Protein 6ROY (pdb70)

Foldseek 3Di:
DQQQEDEPDDPVRQFVCCLPPHDQLEKGKYADPPDGPWIKIWGHHPNGIDIFTWDDPVQWIDRVDDDTHRDPVVHLVVCQVCQQRADDPVRDTGHNDHRDGD/DADDDDDD/DQQQEDEPDDPVRQFVCCLPPHDQLEKGKYADPVDGPWIKIWGHHPNGIDIFTWDDPVQWIDRVDDDTHRDPVVHLVVCQVCQQRADDPVRDTGHNDHRDGD/DADDDDDD

Sequence (220 aa):
SRRWFHPNITGVEAENLLLTRGVDGSFLARPSKSNPGDFTLSVRRNGAVTHIKIQNTGDYYDLYGGEKFATLAELVQYYMEHHGQLKEKNGDVIELKYPLNCVDGELDFQSRRWFHPNITGVEAENLLLTRGVDGSFLARPSKSNPGDFTLSVRRNGAVTHIKIQNTGDYYDLYGGEKFATLAELVQYYMEHHGQLKEKNGDVIELKYPLNCVDGELDFQ

Nearest PDB structures (foldseek):
  6roz-assembly2_C  TM=1.004E+00  e=5.558E-21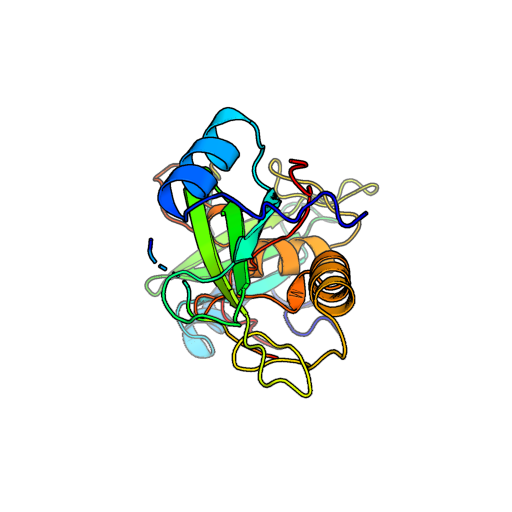  Homo sapiens
  5x7b-assembly1_A  TM=9.882E-01  e=1.787E-20  Homo sapiens
  5df6-assembly1_A  TM=9.911E-01  e=2.471E-20  Homo sapiens
  5x94-assembly1_A  TM=9.984E-01  e=6.979E-20  Homo sapiens
  1aya-assembly2_B  TM=9.866E-01  e=2.726E-19  Mus musculus

InterPro domains:
  IPR000242 Tyrosine-specific protein phosphatase, PTPase domain [PF00102] (273-519)
  IPR000242 Tyrosine-specific protein phosphatase, PTPase domain [PR00700] (303-310)
  IPR000242 Tyrosine-specific protein phosphatase, PTPase domain [PR00700] (327-347)
  IPR000242 Tyrosine-specific protein phosphatase, PTPase domain [PR00700] (413-430)
  IPR000242 Tyrosine-specific protein phosphatase, PTPase domain [PR00700] (454-472)
  IPR000242 Tyrosine-specific protein phosphatase, PTPase domain [PR00700] (488-503)
  IPR000242 Tyrosine-specific protein phosphatase, PTPase domain [PR00700] (504-514)
  IPR000242 Tyrosine-specific protein phosphatase, PTPase domain [PS50055] (247-521)
  IPR000242 Tyrosine-specific protein phosphatase, PTPase domain [SM00194] (246-523)
  IPR000387 Tyrosine-specific protein phosphatases domain [PS50056] (436-512)
  IPR000980 SH2 domain [PF00017] (6-81)
  IPR000980 SH2 domain [PF00017] (112-197)
  IPR000980 SH2 domain [PS50001] (6-102)
  IPR000980 SH2 domain [PS50001] (112-216)
  IPR000980 SH2 domain [SM00252] (4-87)
  IPR000980 SH2 domain [SM00252] (110-203)
  IPR003595 Protein-tyrosine phosphatase, catalytic [SM00404] (414-520)
  IPR012152 Protein-tyrosine phosphatase, non-receptor type-6, -11 [PIRSF000929] (1-593)
  IPR016130 Protein-tyrosine phosphatase, active site [PS00383] (457-467)
  IPR029021 Protein-tyrosine phosphatase-like [G3DSA:3.90.190.10] (218-525)

Organism: Homo sapiens (NCBI:txid9606)

Radius of gyration: 20.05 Å; Cα contacts (8 Å, |Δi|>4): 457; chains: 4; bounding box: 42×38×56 Å

B-factor: mean 35.16, std 17.5, range [10.76, 155.6]

GO terms:
  GO:0005515 protein binding (F, IPI)
  GO:0060090 molecular adaptor activity (F, IDA)
  GO:0004726 non-membrane spanning protein tyrosine phosphatase activity (F, IDA)
  GO:0005925 focal adhesion (C, IDA)
  GO:0042130 negative regulation of T cell proliferation (P, IDA)
  GO:0019221 cytokine-mediated signaling pathway (P, IDA)
  GO:0032480 negative regulation of type I interferon production (P, IDA)
  GO:1902564 negative regulation of neutrophil activation (P, IDA)
  GO:0005737 cytoplasm (C, IC)
  GO:0004725 protein tyrosine phosphatase activity (F, IDA)
  GO:0004725 protein tyrosine phosphatase activity (F, IMP)
  GO:0042311 vasodilation (P, IMP)
  GO:0051897 positive regulation of phosphatidylinositol 3-kinase/protein kinase B signal transduction (P, IMP)
  GO:1902533 positive regulation of intracellular signal transduction (P, IMP)
  GO:0071260 cellular response to mechanical stimulus (P, IMP)
  GO:0050839 cell adhesion molecule binding (F, IPI)
  GO:0045296 cadherin binding (F, IPI)
  GO:1990782 protein tyrosine kinase binding (F, IPI)
  GO:0005634 nucleus (C, IDA)
  GO:0005737 cytoplasm (C, IDA)

Secondary structure (DSSP, 8-state):
--TTB-TT--HHHHHHHHHHH--TTEEEEEE-SSSBTBEEEEEEETTEEEEEEEEE-SS-EESSSS--BSSHHHHHHHHHH-GGG-EETTS-B----EE---/--TTB-TT--HHHHHHHHHHH--TTEEEEEE-SSSBTBEEEEEEETTEEEEEEEEE-SS-EESSSS--BSSHHHHHHHHHH-GGG-EETTS-B----EE---/----EE--/----EE--

Structure (mmCIF, N/CA/C/O backbone):
data_6ROY
#
_entry.id   6ROY
#
_cell.length_a   29.856
_cell.length_b   29.856
_cell.length_c   208.227
_cell.angle_alpha   90.00
_cell.angle_beta   90.00
_cell.angle_gamma   90.00
#
_symmetry.space_group_name_H-M   'P 43'
#
loop_
_entity.id
_entity.type
_entity.pdbx_description
1 polymer 'Tyrosine-protein phosphatase non-receptor type 11'
2 polymer 'immune receptor tyrosine-based inhibitory motif (ITIM)'
3 water water
#
loop_
_atom_site.group_PDB
_atom_site.id
_atom_site.type_symbol
_atom_site.label_atom_id
_atom_site.label_alt_id
_atom_site.label_comp_id
_atom_site.label_asym_id
_atom_site.label_entity_id
_atom_site.label_seq_id
_atom_site.pdbx_PDB_ins_code
_atom_site.Cartn_x
_atom_site.Cartn_y
_atom_site.Cartn_z
_atom_site.occupancy
_atom_site.B_iso_or_equiv
_atom_site.auth_seq_id
_atom_site.auth_comp_id
_atom_site.auth_asym_id
_atom_site.auth_atom_id
_atom_site.pdbx_PDB_model_num
ATOM 1 N N . SER A 1 3 ? 28.585 -36.237 24.580 1.00 80.61 3 SER A N 1
ATOM 2 C CA . SER A 1 3 ? 27.549 -35.302 25.099 1.00 73.32 3 SER A CA 1
ATOM 3 C C . SER A 1 3 ? 26.143 -35.882 24.904 1.00 74.59 3 SER A C 1
ATOM 4 O O . SER A 1 3 ? 25.442 -36.124 25.886 1.00 103.99 3 SER A O 1
ATOM 7 N N . ARG A 1 4 ? 25.752 -36.100 23.642 1.00 67.13 4 ARG A N 1
ATOM 8 C CA . ARG A 1 4 ? 24.450 -36.686 23.261 1.00 50.71 4 ARG A CA 1
ATOM 9 C C . ARG A 1 4 ? 23.266 -36.039 23.995 1.00 54.45 4 ARG A C 1
ATOM 10 O O . ARG A 1 4 ? 22.524 -36.709 24.721 1.00 54.24 4 ARG A O 1
ATOM 18 N N . ARG A 1 5 ? 23.103 -34.734 23.782 1.00 45.71 5 ARG A N 1
ATOM 19 C CA . ARG A 1 5 ? 22.157 -33.898 24.540 1.00 40.08 5 ARG A CA 1
ATOM 20 C C . ARG A 1 5 ? 20.698 -34.357 24.455 1.00 46.34 5 ARG A C 1
ATOM 21 O O . ARG A 1 5 ? 19.949 -34.196 25.423 1.00 41.21 5 ARG A O 1
ATOM 29 N N . TRP A 1 6 ? 20.318 -34.916 23.302 1.00 27.02 6 TRP A N 1
ATOM 30 C CA . TRP A 1 6 ? 18.977 -35.482 23.062 1.00 24.02 6 TRP A CA 1
ATOM 31 C C . TRP A 1 6 ? 18.595 -36.707 23.895 1.00 21.43 6 TRP A C 1
ATOM 32 O O . TRP A 1 6 ? 17.422 -37.078 23.896 1.00 18.95 6 TRP A O 1
ATOM 43 N N . PHE A 1 7 ? 19.561 -37.359 24.546 1.00 24.33 7 PHE A N 1
ATOM 44 C CA . PHE A 1 7 ? 19.290 -38.509 25.431 1.00 28.19 7 PHE A CA 1
ATOM 45 C C . PHE A 1 7 ? 18.865 -38.103 26.854 1.00 27.22 7 PHE A C 1
ATOM 46 O O . PHE A 1 7 ? 19.580 -37.383 27.533 1.00 28.07 7 PHE A O 1
ATOM 54 N N . HIS A 1 8 ? 17.700 -38.580 27.284 1.00 25.07 8 HIS A N 1
ATOM 55 C CA . HIS A 1 8 ? 17.155 -38.303 28.603 1.00 25.77 8 HIS A CA 1
ATOM 56 C C . HIS A 1 8 ? 17.197 -39.610 29.404 1.00 27.66 8 HIS A C 1
ATOM 57 O O . HIS A 1 8 ? 16.306 -40.452 29.252 1.00 26.98 8 HIS A O 1
ATOM 64 N N . PRO A 1 9 ? 18.210 -39.772 30.280 1.00 31.35 9 PRO A N 1
ATOM 65 C CA . PRO A 1 9 ? 18.406 -41.070 30.944 1.00 35.22 9 PRO A CA 1
ATOM 66 C C . PRO A 1 9 ? 17.364 -41.447 32.001 1.00 37.22 9 PRO A C 1
ATOM 67 O O . PRO A 1 9 ? 17.258 -42.625 32.326 1.00 40.54 9 PRO A O 1
ATOM 71 N N . ASN A 1 10 ? 16.618 -40.476 32.528 1.00 39.40 10 ASN A N 1
ATOM 72 C CA . ASN A 1 10 ? 15.790 -40.688 33.728 1.00 51.98 10 ASN A CA 1
ATOM 73 C C . ASN A 1 10 ? 14.308 -40.388 33.503 1.00 49.23 10 ASN A C 1
ATOM 74 O O . ASN A 1 10 ? 13.592 -40.049 34.447 1.00 54.44 10 ASN A O 1
ATOM 79 N N . ILE A 1 11 ? 13.839 -40.556 32.272 1.00 40.25 11 ILE A N 1
ATOM 80 C CA . ILE A 1 11 ? 12.490 -40.147 31.900 1.00 41.42 11 ILE A CA 1
ATOM 81 C C . ILE A 1 11 ? 11.682 -41.352 31.413 1.00 39.88 11 ILE A C 1
ATOM 82 O O . ILE A 1 11 ? 12.226 -42.259 30.757 1.00 38.43 11 ILE A O 1
ATOM 87 N N . THR A 1 12 ? 10.394 -41.374 31.748 1.00 40.96 12 THR A N 1
ATOM 88 C CA . THR A 1 12 ? 9.476 -42.393 31.204 1.00 45.84 12 THR A CA 1
ATOM 89 C C . THR A 1 12 ? 8.790 -41.856 29.953 1.00 39.58 12 THR A C 1
ATOM 90 O O . THR A 1 12 ? 8.976 -40.696 29.591 1.00 39.37 12 THR A O 1
ATOM 94 N N . GLY A 1 13 ? 8.018 -42.707 29.283 1.00 36.30 13 GLY A N 1
ATOM 95 C CA . GLY A 1 13 ? 7.329 -42.328 28.047 1.00 32.50 13 GLY A CA 1
ATOM 96 C C . GLY A 1 13 ? 6.263 -41.262 28.206 1.00 33.36 13 GLY A C 1
ATOM 97 O O . GLY A 1 13 ? 6.099 -40.390 27.343 1.00 32.04 13 GLY A O 1
ATOM 98 N N . VAL A 1 14 ? 5.540 -41.331 29.315 1.00 38.02 14 VAL A N 1
ATOM 99 C CA . VAL A 1 14 ? 4.492 -40.364 29.619 1.00 41.07 14 VAL A CA 1
ATOM 100 C C . VAL A 1 14 ? 5.136 -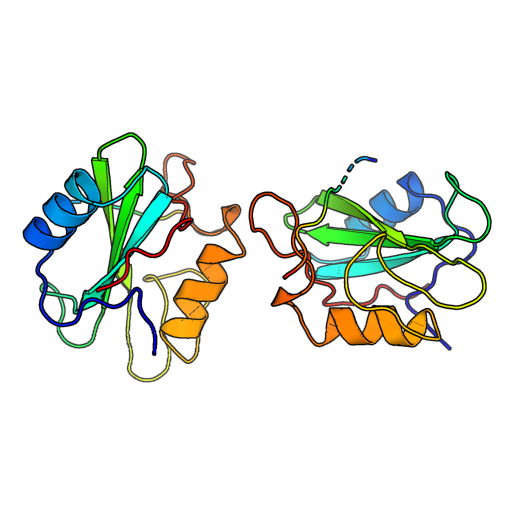39.0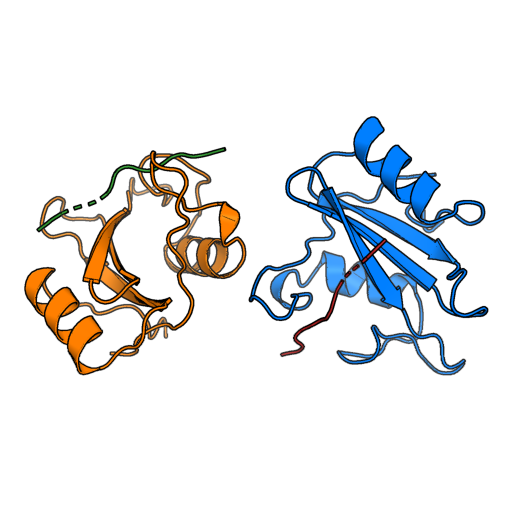11 29.967 1.00 39.23 14 VAL A C 1
ATOM 101 O O . VAL A 1 14 ? 4.655 -37.958 29.533 1.00 39.22 14 VAL A O 1
ATOM 105 N N . GLU A 1 15 ? 6.242 -39.049 30.705 1.00 38.60 15 GLU A N 1
ATOM 106 C CA . GLU A 1 15 ? 7.019 -37.840 30.992 1.00 39.51 15 GLU A CA 1
ATOM 107 C C . GLU A 1 15 ? 7.658 -37.264 29.705 1.00 34.22 15 GLU A C 1
ATOM 108 O O . GLU A 1 15 ? 7.570 -36.060 29.458 1.00 32.87 15 GLU A O 1
ATOM 114 N N . ALA A 1 16 ? 8.249 -38.124 28.875 1.00 32.25 16 ALA A N 1
ATOM 115 C CA . ALA A 1 16 ? 8.762 -37.712 27.548 1.00 28.33 16 ALA A CA 1
ATOM 116 C C . ALA A 1 16 ? 7.680 -36.985 26.738 1.00 27.67 16 ALA A C 1
ATOM 117 O O . ALA A 1 16 ? 7.916 -35.908 26.187 1.00 26.34 16 ALA A O 1
ATOM 119 N N . GLU A 1 17 ? 6.481 -37.555 26.739 1.00 30.07 17 GLU A N 1
ATOM 120 C CA . GLU A 1 17 ? 5.343 -37.001 26.010 1.00 32.30 17 GLU A CA 1
ATOM 121 C C . GLU A 1 17 ? 5.028 -35.590 26.491 1.00 36.02 17 GLU A C 1
ATOM 122 O O . GLU A 1 17 ? 5.035 -34.641 25.708 1.00 39.13 17 GLU A O 1
ATOM 128 N N . ASN A 1 18 ? 4.797 -35.454 27.792 1.00 41.18 18 ASN A N 1
ATOM 129 C CA . ASN A 1 18 ? 4.519 -34.158 28.403 1.00 43.92 18 ASN A CA 1
ATOM 130 C C . ASN A 1 18 ? 5.620 -33.141 28.114 1.00 39.61 18 ASN A C 1
ATOM 131 O O . ASN A 1 18 ? 5.342 -31.996 27.748 1.00 39.83 18 ASN A O 1
ATOM 136 N N . LEU A 1 19 ? 6.867 -33.578 28.277 1.00 36.30 19 LEU A N 1
ATOM 137 C CA . LEU A 1 19 ? 8.044 -32.739 28.029 1.00 33.47 19 LEU A CA 1
ATOM 138 C C . LEU A 1 19 ? 8.053 -32.211 26.583 1.00 29.94 19 LEU A C 1
ATOM 139 O O . LEU A 1 19 ? 8.168 -30.995 26.372 1.00 30.32 19 LEU A O 1
ATOM 144 N N . LEU A 1 20 ? 7.892 -33.106 25.601 1.00 26.93 20 LEU A N 1
ATOM 145 C CA . LEU A 1 20 ? 7.853 -32.684 24.179 1.00 25.48 20 LEU A CA 1
ATOM 146 C C . LEU A 1 20 ? 6.715 -31.710 23.891 1.00 28.86 20 LEU A C 1
ATOM 147 O O . LEU A 1 20 ? 6.886 -30.783 23.089 1.00 28.84 20 LEU A O 1
ATOM 152 N N . LEU A 1 21 ? 5.569 -31.917 24.544 1.00 33.88 21 LEU A N 1
ATOM 153 C CA . LEU A 1 21 ? 4.386 -31.066 24.338 1.00 38.80 21 LEU A CA 1
ATOM 154 C C . LEU A 1 21 ? 4.513 -29.687 24.964 1.00 40.69 21 LEU A C 1
ATOM 155 O O . LEU A 1 21 ? 4.028 -28.699 24.407 1.00 42.95 21 LEU A O 1
ATOM 160 N N . THR A 1 22 ? 5.157 -29.623 26.122 1.00 41.66 22 THR A N 1
ATOM 161 C CA . THR A 1 22 ? 5.346 -28.362 26.818 1.00 43.88 22 THR A CA 1
ATOM 162 C C . THR A 1 22 ? 6.528 -27.607 26.220 1.00 42.60 22 THR A C 1
ATOM 163 O O . THR A 1 22 ? 6.378 -26.479 25.761 1.00 43.78 22 THR A O 1
ATOM 167 N N . ARG A 1 23 ? 7.688 -28.259 26.193 1.00 41.50 23 ARG A N 1
ATOM 168 C CA . ARG A 1 23 ? 8.960 -27.609 25.853 1.00 39.75 23 ARG A CA 1
ATOM 169 C C . ARG A 1 23 ? 9.349 -27.626 24.369 1.00 39.08 23 ARG A C 1
ATOM 170 O O . ARG A 1 23 ? 10.118 -26.772 23.948 1.00 40.13 23 ARG A O 1
ATOM 178 N N . GLY A 1 24 ? 8.856 -28.595 23.592 1.00 42.58 24 GLY A N 1
ATOM 179 C CA . GLY A 1 24 ? 9.253 -28.755 22.176 1.00 36.86 24 GLY A CA 1
ATOM 180 C C . GLY A 1 24 ? 8.334 -28.097 21.158 1.00 37.24 24 GLY A C 1
ATOM 181 O O . GLY A 1 24 ? 7.327 -27.500 21.523 1.00 43.10 24 GLY A O 1
ATOM 182 N N . VAL A 1 25 ? 8.723 -28.191 19.882 1.00 38.28 25 VAL A N 1
ATOM 183 C CA . VAL A 1 25 ? 7.867 -27.864 18.706 1.00 33.88 25 VAL A CA 1
ATOM 184 C C . VAL A 1 25 ? 7.721 -29.141 17.875 1.00 29.73 25 VAL A C 1
ATOM 185 O O . VAL A 1 25 ? 8.469 -30.097 18.085 1.00 26.50 25 VAL A O 1
ATOM 189 N N . ASP A 1 26 ? 6.785 -29.172 16.931 1.00 30.24 26 ASP A N 1
ATOM 190 C CA . ASP A 1 26 ? 6.683 -30.317 16.008 1.00 30.34 26 ASP A CA 1
ATOM 191 C C . ASP A 1 26 ? 8.029 -30.500 15.303 1.00 24.48 26 ASP A C 1
ATOM 192 O O . ASP A 1 26 ? 8.624 -29.526 14.836 1.00 25.54 26 ASP A O 1
ATOM 197 N N . GLY A 1 27 ? 8.525 -31.736 15.285 1.00 20.66 27 GLY A N 1
ATOM 198 C CA . GLY A 1 27 ? 9.915 -32.014 14.900 1.00 18.69 27 GLY A CA 1
ATOM 199 C C . GLY A 1 27 ? 10.851 -32.213 16.085 1.00 17.41 27 GLY A C 1
ATOM 200 O O . GLY A 1 27 ? 11.969 -32.699 15.913 1.00 16.03 27 GLY A O 1
ATOM 201 N N . SER A 1 28 ? 10.420 -31.848 17.293 1.00 18.35 28 SER A N 1
ATOM 202 C CA . SER A 1 28 ? 11.256 -32.070 18.481 1.00 17.67 28 SER A CA 1
ATOM 203 C C . SER A 1 28 ? 11.226 -33.556 18.806 1.00 16.01 28 SER A C 1
ATOM 204 O O . SER A 1 28 ? 10.218 -34.227 18.602 1.00 16.05 28 SER A O 1
ATOM 207 N N . PHE A 1 29 ? 12.349 -34.068 19.277 1.00 15.06 29 PHE A N 1
ATOM 208 C CA . PHE A 1 29 ? 12.458 -35.476 19.582 1.00 13.97 29 PHE A CA 1
ATOM 209 C C . PHE A 1 29 ? 13.470 -35.686 20.687 1.00 14.30 29 PHE A C 1
ATOM 210 O O . PHE A 1 29 ? 14.296 -34.835 20.955 1.00 15.08 29 PHE A O 1
ATOM 218 N N . LEU A 1 30 ? 13.420 -36.866 21.269 1.00 14.12 30 LEU A N 1
ATOM 219 C CA . LEU A 1 30 ? 14.396 -37.280 22.259 1.00 14.87 30 LEU A CA 1
ATOM 220 C C . LEU A 1 30 ? 14.514 -38.793 22.231 1.00 14.48 30 LEU A C 1
ATOM 221 O O . LEU A 1 30 ? 1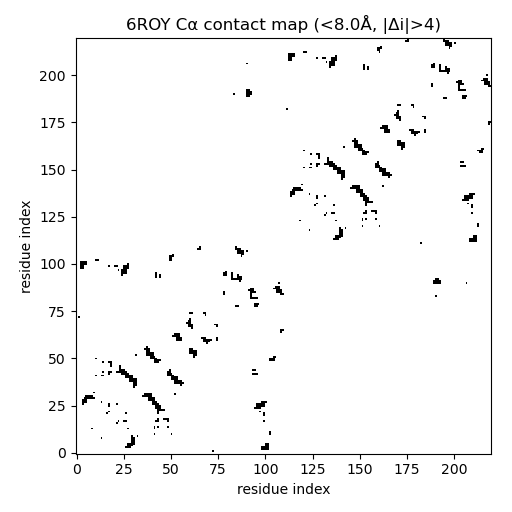3.655 -39.481 21.680 1.00 13.84 30 LEU A O 1
ATOM 226 N N . ALA A 1 31 ? 15.605 -39.283 22.806 1.00 15.37 31 ALA A N 1
ATOM 227 C CA . ALA A 1 31 ? 15.805 -40.700 23.063 1.00 15.92 31 ALA A CA 1
ATOM 228 C C . ALA A 1 31 ? 15.808 -40.925 24.551 1.00 18.04 31 ALA A C 1
ATOM 229 O O . ALA A 1 31 ? 16.214 -40.054 25.328 1.00 19.24 31 ALA A O 1
ATOM 231 N N . ARG A 1 32 ? 15.344 -42.107 24.937 1.00 18.93 32 ARG A N 1
ATOM 232 C CA . ARG A 1 32 ? 15.315 -42.522 26.321 1.00 21.52 32 ARG A CA 1
ATOM 233 C C . ARG A 1 32 ? 15.543 -44.029 26.419 1.00 22.87 32 ARG A C 1
ATOM 234 O O . ARG A 1 32 ? 15.503 -44.732 25.383 1.00 21.61 32 ARG A O 1
ATOM 242 N N . PRO A 1 33 ? 15.823 -44.528 27.650 1.00 25.88 33 PRO A N 1
ATOM 243 C CA . PRO A 1 33 ? 15.887 -45.982 27.864 1.00 27.93 33 PRO A CA 1
ATOM 244 C C . PRO A 1 33 ? 14.510 -46.596 27.692 1.00 28.14 33 PRO A C 1
ATOM 245 O O . PRO A 1 33 ? 13.515 -45.975 28.068 1.00 32.13 33 PRO A O 1
ATOM 249 N N . SER A 1 34 ? 14.450 -47.803 27.146 1.00 29.83 34 SER A N 1
ATOM 250 C CA . SER A 1 34 ? 13.183 -48.522 27.045 1.00 32.62 34 SER A CA 1
ATOM 251 C C . SER A 1 34 ? 12.768 -48.988 28.431 1.00 36.27 34 SER A C 1
ATOM 252 O O . SER A 1 34 ? 13.613 -49.440 29.211 1.00 38.18 34 SER A O 1
ATOM 255 N N . LYS A 1 35 ? 11.480 -48.840 28.752 1.00 41.27 35 LYS A N 1
ATOM 256 C CA . LYS A 1 35 ? 10.913 -49.498 29.929 1.00 50.32 35 LYS A CA 1
ATOM 257 C C . LYS A 1 35 ? 10.447 -50.907 29.544 1.00 54.24 35 LYS A C 1
ATOM 258 O O . LYS A 1 35 ? 10.722 -51.862 30.259 1.00 56.53 35 LYS A O 1
ATOM 264 N N . SER A 1 36 ? 9.767 -51.017 28.401 1.00 57.61 36 SER A N 1
ATOM 265 C CA . SER A 1 36 ? 9.261 -52.293 27.872 1.00 51.19 36 SER A CA 1
ATOM 266 C C . SER A 1 36 ? 10.328 -53.351 27.612 1.00 51.76 36 SER A C 1
ATOM 267 O O . SER A 1 36 ? 10.013 -54.534 27.651 1.00 54.67 36 SER A O 1
ATOM 270 N N . ASN A 1 37 ? 11.566 -52.947 27.326 1.00 46.41 37 ASN A N 1
ATOM 271 C CA . ASN A 1 37 ? 12.648 -53.913 27.103 1.00 49.12 37 ASN A CA 1
ATOM 272 C C . ASN A 1 37 ? 14.025 -53.392 27.571 1.00 52.66 37 ASN A C 1
ATOM 273 O O . ASN A 1 37 ? 14.699 -52.679 26.828 1.00 54.87 37 ASN A O 1
ATOM 278 N N . PRO A 1 38 ? 14.444 -53.751 28.808 1.00 55.02 38 PRO A N 1
ATOM 279 C CA . PRO A 1 38 ? 15.731 -53.276 29.351 1.00 54.38 38 PRO A CA 1
ATOM 280 C C . PRO A 1 38 ? 16.944 -53.595 28.463 1.00 48.43 38 PRO A C 1
ATOM 281 O O . PRO A 1 38 ? 17.104 -54.732 28.021 1.00 48.76 38 PRO A O 1
ATOM 285 N N . GLY A 1 39 ? 17.778 -52.584 28.222 1.00 44.49 39 GLY A N 1
ATOM 286 C CA . GLY A 1 39 ? 18.884 -52.667 27.271 1.00 43.82 39 GLY A CA 1
ATOM 287 C C . GLY A 1 39 ? 18.579 -51.857 26.019 1.00 39.44 39 GLY A C 1
ATOM 288 O O . GLY A 1 39 ? 19.448 -51.166 25.506 1.00 38.48 39 GLY A O 1
ATOM 289 N N . ASP A 1 40 ? 17.343 -51.948 25.524 1.00 36.28 40 ASP A N 1
ATOM 290 C CA . ASP A 1 40 ? 16.891 -51.140 24.385 1.00 32.32 40 ASP A CA 1
ATOM 291 C C . ASP A 1 40 ? 16.738 -49.652 24.719 1.00 32.20 40 ASP A C 1
ATOM 292 O O . ASP A 1 40 ? 16.866 -49.209 25.879 1.00 30.79 40 ASP A O 1
ATOM 297 N N . PHE A 1 41 ? 16.460 -48.882 23.677 1.00 27.36 41 PHE A N 1
ATOM 298 C CA . PHE A 1 41 ? 16.116 -47.469 23.827 1.00 26.11 41 PHE A CA 1
ATOM 299 C C . PHE A 1 41 ? 14.803 -47.194 23.112 1.00 22.87 41 PHE A C 1
ATOM 300 O O . PHE A 1 41 ? 14.219 -48.089 22.479 1.00 22.02 41 PHE A O 1
ATOM 308 N N . THR A 1 42 ? 14.324 -45.965 23.259 1.00 21.37 42 THR A N 1
ATOM 309 C CA . THR A 1 42 ? 13.114 -45.500 22.602 1.00 19.13 42 THR A CA 1
ATOM 310 C C . THR A 1 42 ? 13.282 -44.045 22.148 1.00 17.91 42 THR A C 1
ATOM 311 O O . THR A 1 42 ? 13.838 -43.216 22.869 1.00 16.31 42 THR A O 1
ATOM 315 N N . LEU A 1 43 ? 12.792 -43.763 20.945 1.00 14.71 43 LEU A N 1
ATOM 316 C CA . LEU A 1 43 ? 12.713 -42.413 20.412 1.00 13.38 43 LEU A CA 1
ATOM 317 C C . LEU A 1 43 ? 11.303 -41.937 20.655 1.00 14.03 43 LEU A C 1
ATOM 318 O O . LEU A 1 43 ? 10.363 -42.686 20.435 1.00 14.79 43 LEU A O 1
ATOM 323 N N . SER A 1 44 ? 11.159 -40.706 21.117 1.00 14.26 44 SER A N 1
ATOM 324 C CA . SER A 1 44 ? 9.862 -40.097 21.308 1.00 15.45 44 SER A CA 1
ATOM 325 C C . SER A 1 44 ? 9.889 -38.813 20.508 1.00 14.81 44 SER A C 1
ATOM 326 O O . SER A 1 44 ? 10.779 -37.991 20.690 1.00 14.40 44 SER A O 1
ATOM 329 N N . VAL A 1 45 ? 8.917 -38.669 19.610 1.00 15.21 45 VAL A N 1
ATOM 330 C CA . VAL A 1 45 ? 8.947 -37.660 18.546 1.00 14.91 45 VAL A CA 1
ATOM 331 C C . VAL A 1 45 ? 7.638 -36.893 18.495 1.00 17.09 45 VAL A C 1
ATOM 332 O O . VAL A 1 45 ? 6.576 -37.487 18.337 1.00 18.54 45 VAL A O 1
ATOM 336 N N . ARG A 1 46 ? 7.724 -35.570 18.612 1.00 19.83 46 ARG A N 1
ATOM 337 C CA . ARG A 1 46 ? 6.558 -34.717 18.468 1.00 23.87 46 ARG A CA 1
ATOM 338 C C . ARG A 1 46 ? 6.289 -34.455 16.982 1.00 23.91 46 ARG A C 1
ATOM 339 O O . ARG A 1 46 ? 7.199 -34.087 16.231 1.00 21.03 46 ARG A O 1
ATOM 347 N N . ARG A 1 47 ? 5.030 -34.620 16.587 1.00 28.07 47 ARG A N 1
ATOM 348 C CA . ARG A 1 47 ? 4.606 -34.457 15.201 1.00 35.24 47 ARG A CA 1
ATOM 349 C C . ARG A 1 47 ? 3.100 -34.164 15.176 1.00 39.61 47 ARG A C 1
ATOM 350 O O . ARG A 1 47 ? 2.315 -34.882 15.809 1.00 37.67 47 ARG A O 1
ATOM 358 N N . ASN A 1 48 ? 2.709 -33.103 14.468 1.00 47.71 48 ASN A N 1
ATOM 359 C CA . ASN A 1 48 ? 1.306 -32.641 14.399 1.00 48.92 48 ASN A CA 1
ATOM 360 C C . ASN A 1 48 ? 0.633 -32.473 15.769 1.00 48.33 48 ASN A C 1
ATOM 361 O O . ASN A 1 48 ? -0.551 -32.761 15.928 1.00 48.68 48 ASN A O 1
ATOM 366 N N . GLY A 1 49 ? 1.404 -32.028 16.758 1.00 46.79 49 GLY A N 1
ATOM 367 C CA . GLY A 1 49 ? 0.885 -31.766 18.099 1.00 50.29 49 GLY A CA 1
ATOM 368 C C . GLY A 1 49 ? 0.716 -32.976 19.006 1.00 49.57 49 GLY A C 1
ATOM 369 O O . GLY A 1 49 ? 0.200 -32.832 20.108 1.00 51.40 49 GLY A O 1
ATOM 370 N N . ALA A 1 50 ? 1.132 -34.161 18.551 1.00 46.47 50 ALA A N 1
ATOM 371 C CA . ALA A 1 50 ? 1.127 -35.374 19.379 1.00 44.00 50 ALA A CA 1
ATOM 372 C C . ALA A 1 50 ? 2.461 -36.087 19.240 1.00 37.43 50 ALA A C 1
ATOM 373 O O . ALA A 1 50 ? 3.265 -35.752 18.353 1.00 37.53 50 ALA A O 1
ATOM 375 N N . VAL A 1 51 ? 2.681 -37.078 20.107 1.00 31.52 51 VAL A N 1
ATOM 376 C CA . VAL A 1 51 ? 3.960 -37.789 20.191 1.00 28.47 51 VAL A CA 1
ATOM 377 C C . VAL A 1 51 ? 3.824 -39.265 19.800 1.00 27.87 51 VAL A C 1
ATOM 378 O O . VAL A 1 51 ? 2.961 -39.973 20.332 1.00 28.30 51 VAL A O 1
ATOM 382 N N . THR A 1 52 ? 4.685 -39.716 18.881 1.00 24.75 52 THR A N 1
ATOM 383 C CA . THR A 1 52 ? 4.832 -41.139 18.574 1.00 24.32 52 THR A CA 1
ATOM 384 C C . THR A 1 52 ? 6.135 -41.646 19.154 1.00 20.34 52 THR A C 1
ATOM 385 O O . THR A 1 52 ? 7.136 -40.928 19.179 1.00 20.10 52 THR A O 1
ATOM 389 N N . HIS A 1 53 ? 6.120 -42.897 19.592 1.00 20.21 53 HIS A N 1
ATOM 390 C CA . HIS A 1 53 ? 7.283 -43.534 20.193 1.00 19.98 53 HIS A CA 1
ATOM 391 C C . HIS A 1 53 ? 7.737 -44.693 19.307 1.00 20.08 53 HIS A C 1
ATOM 392 O O . HIS A 1 53 ? 6.895 -45.430 18.766 1.00 20.14 53 HIS A O 1
ATOM 399 N N . ILE A 1 54 ? 9.060 -44.825 19.157 1.00 17.73 54 ILE A N 1
ATOM 400 C CA . ILE A 1 54 ? 9.690 -45.787 18.258 1.00 17.87 54 ILE A CA 1
ATOM 401 C C . ILE A 1 54 ? 10.719 -46.613 19.028 1.00 18.34 54 ILE A C 1
ATOM 402 O O . ILE A 1 54 ? 11.673 -46.050 19.569 1.00 16.37 54 ILE A O 1
ATOM 407 N N . LYS A 1 55 ? 10.560 -47.942 19.007 1.00 19.39 55 LYS A N 1
ATOM 408 C CA . LYS A 1 55 ? 11.485 -48.868 19.665 1.00 20.65 55 LYS A CA 1
ATOM 409 C C . LYS A 1 55 ? 12.838 -48.923 18.980 1.00 18.32 55 LYS A C 1
ATOM 410 O O . LYS A 1 55 ? 12.901 -49.018 17.751 1.00 17.61 55 LYS A O 1
ATOM 416 N N . ILE A 1 56 ? 13.913 -48.893 19.768 1.00 18.90 56 ILE A N 1
ATOM 417 C CA . ILE A 1 56 ? 15.279 -49.074 19.266 1.00 19.09 56 ILE A CA 1
ATOM 418 C C . ILE A 1 56 ? 15.862 -50.372 19.824 1.00 22.00 56 ILE A C 1
ATOM 419 O O . ILE A 1 56 ? 16.024 -50.509 21.041 1.00 23.60 56 ILE A O 1
ATOM 424 N N . GLN A 1 57 ? 16.189 -51.315 18.938 1.00 23.15 57 GLN A N 1
ATOM 425 C CA . GLN A 1 57 ? 16.803 -52.579 19.339 1.00 26.48 57 GLN A CA 1
ATOM 426 C C . GLN A 1 57 ? 18.286 -52.383 19.624 1.00 27.80 57 GLN A C 1
ATOM 427 O O . GLN A 1 57 ? 19.008 -51.852 18.788 1.00 26.88 57 GLN A O 1
ATOM 433 N N . ASN A 1 58 ? 18.718 -52.806 20.813 1.00 32.92 58 ASN A N 1
ATOM 434 C CA . ASN A 1 58 ? 20.136 -53.002 21.124 1.00 38.60 58 ASN A CA 1
ATOM 435 C C . ASN A 1 58 ? 20.335 -54.495 21.371 1.00 45.22 58 ASN A C 1
ATOM 436 O O . ASN A 1 58 ? 19.968 -55.034 22.422 1.00 47.36 58 ASN A O 1
ATOM 441 N N . THR A 1 59 ? 20.914 -55.152 20.375 1.00 52.66 59 THR A N 1
ATOM 442 C CA . THR A 1 59 ? 21.219 -56.574 20.453 1.00 68.85 59 THR A CA 1
ATOM 443 C C . THR A 1 59 ? 22.481 -56.838 21.281 1.00 85.61 59 THR A C 1
ATOM 444 O O . THR A 1 59 ? 22.679 -57.956 21.757 1.00 136.32 59 THR A O 1
ATOM 448 N N . GLY A 1 60 ? 23.315 -55.808 21.457 1.00 78.67 60 GLY A N 1
ATOM 449 C CA . GLY A 1 60 ? 24.664 -55.954 22.001 1.00 67.07 60 GLY A CA 1
ATOM 450 C C . GLY A 1 60 ? 25.688 -55.711 20.905 1.00 70.21 60 GLY A C 1
ATOM 451 O O . GLY A 1 60 ? 26.716 -55.081 21.150 1.00 70.41 60 GLY A O 1
ATOM 452 N N . ASP A 1 61 ? 25.398 -56.214 19.701 1.00 68.73 61 ASP A N 1
ATOM 453 C CA . ASP A 1 61 ? 26.246 -56.039 18.523 1.00 66.09 61 ASP A CA 1
ATOM 454 C C . ASP A 1 61 ? 26.024 -54.657 17.905 1.00 59.73 61 ASP A C 1
ATOM 455 O O . ASP A 1 61 ? 26.957 -53.857 17.817 1.00 60.33 61 ASP A O 1
ATOM 460 N N . TYR A 1 62 ? 24.779 -54.386 17.507 1.00 50.23 62 TYR A N 1
ATOM 461 C CA . TYR A 1 62 ? 24.404 -53.169 16.776 1.00 43.51 62 TYR A CA 1
ATOM 462 C C . TYR A 1 62 ? 23.062 -52.623 17.270 1.00 37.33 62 TYR A C 1
ATOM 463 O O . TYR A 1 62 ? 22.355 -53.280 18.041 1.00 35.93 62 TYR A O 1
ATOM 472 N N . TYR A 1 63 ? 22.718 -51.434 16.770 1.00 33.64 63 TYR A N 1
ATOM 473 C CA . TYR A 1 63 ? 21.422 -50.785 16.996 1.00 29.81 63 TYR A CA 1
ATOM 474 C C . TYR A 1 63 ? 20.613 -50.673 15.695 1.00 25.85 63 TYR A C 1
ATOM 475 O O . TYR A 1 63 ? 21.180 -50.421 14.614 1.00 25.90 63 TYR A O 1
ATOM 484 N N . ASP A 1 64 ? 19.293 -50.856 15.804 1.00 23.80 64 ASP A N 1
ATOM 485 C CA . ASP A 1 64 ? 18.353 -50.557 14.697 1.00 21.86 64 ASP A CA 1
ATOM 486 C C . ASP A 1 64 ? 16.932 -50.301 15.244 1.00 20.07 64 ASP A C 1
ATOM 487 O O . ASP A 1 64 ? 16.753 -50.195 16.464 1.00 20.09 64 ASP A O 1
ATOM 492 N N . LEU A 1 65 ? 15.938 -50.211 14.365 1.00 19.11 65 LEU A N 1
ATOM 493 C CA . LEU A 1 65 ? 14.563 -49.943 14.776 1.00 18.10 65 LEU A CA 1
ATOM 494 C C . LEU A 1 65 ? 13.693 -51.152 14.547 1.00 19.92 65 LEU A C 1
ATOM 495 O O . LEU A 1 65 ? 12.547 -51.033 14.090 1.00 19.74 65 LEU A O 1
ATOM 500 N N . TYR A 1 66 ? 14.229 -52.321 14.903 1.00 22.22 66 TYR A N 1
ATOM 501 C CA . TYR A 1 66 ? 13.603 -53.596 14.605 1.00 24.69 66 TYR A CA 1
ATOM 502 C C . TYR A 1 66 ? 13.305 -53.644 13.100 1.00 24.71 66 TYR A C 1
ATOM 503 O O . TYR A 1 66 ? 12.171 -53.858 12.660 1.00 25.33 66 TYR A O 1
ATOM 512 N N . GLY A 1 67 ? 14.379 -53.445 12.342 1.00 24.58 67 GLY A N 1
ATOM 513 C CA . GLY A 1 67 ? 14.357 -53.320 10.889 1.00 24.80 67 GLY A CA 1
ATOM 514 C C . GLY A 1 67 ? 15.108 -52.058 10.513 1.00 22.82 67 GLY A C 1
ATOM 515 O O . GLY A 1 67 ? 15.579 -51.306 11.392 1.00 21.29 67 GLY A O 1
ATOM 516 N N . GLY A 1 68 ? 15.221 -51.824 9.208 1.00 23.31 68 GLY A N 1
ATOM 517 C CA . GLY A 1 68 ? 15.970 -50.687 8.690 1.00 22.25 68 GLY A CA 1
ATOM 518 C C . GLY A 1 68 ? 17.459 -50.962 8.789 1.00 23.83 68 GLY A C 1
ATOM 519 O O . GLY A 1 68 ? 17.871 -52.066 9.132 1.00 25.90 68 GLY A O 1
ATOM 520 N N . GLU A 1 69 ? 18.263 -49.948 8.502 1.00 25.72 69 GLU A N 1
ATOM 521 C CA . GLU A 1 69 ? 19.719 -50.072 8.552 1.00 31.59 69 GLU A CA 1
ATOM 522 C C . GLU A 1 69 ? 20.222 -50.146 10.003 1.00 28.55 69 GLU A C 1
ATOM 523 O O . GLU A 1 69 ? 19.602 -49.601 10.921 1.00 24.91 69 GLU A O 1
ATOM 529 N N . LYS A 1 70 ? 21.350 -50.829 10.176 1.00 31.51 70 LYS A N 1
ATOM 530 C CA . LYS A 1 70 ? 21.951 -51.110 11.482 1.00 33.03 70 LYS A CA 1
ATOM 531 C C . LYS A 1 70 ? 23.164 -50.209 11.713 1.00 32.59 70 LYS A C 1
ATOM 532 O O . LYS A 1 70 ? 23.870 -49.874 10.761 1.00 34.14 70 LYS A O 1
ATOM 538 N N . PHE A 1 71 ? 23.413 -49.836 12.966 1.00 31.08 71 PHE A N 1
ATOM 539 C CA . PHE A 1 71 ? 24.530 -48.945 13.306 1.00 32.94 71 PHE A CA 1
ATOM 540 C C . PHE A 1 71 ? 25.255 -49.443 14.535 1.00 37.91 71 PHE A C 1
ATOM 541 O O . PHE A 1 71 ? 24.665 -50.100 15.398 1.00 40.37 71 PHE A O 1
ATOM 549 N N . ALA A 1 72 ? 26.541 -49.123 14.613 1.00 43.07 72 ALA A N 1
ATOM 550 C CA . ALA A 1 72 ? 27.366 -49.536 15.743 1.00 46.48 72 ALA A CA 1
ATOM 551 C C . ALA A 1 72 ? 26.877 -48.918 17.063 1.00 48.47 72 ALA A C 1
ATOM 552 O O . ALA A 1 72 ? 26.864 -49.600 18.096 1.00 56.26 72 ALA A O 1
ATOM 554 N N . THR A 1 73 ? 26.454 -47.650 17.015 1.00 43.19 73 THR A N 1
ATOM 555 C CA . THR A 1 73 ? 26.081 -46.886 18.215 1.00 40.75 73 THR A CA 1
ATOM 556 C C . THR A 1 73 ? 24.735 -46.187 18.101 1.00 37.07 73 THR A C 1
ATOM 557 O O . THR A 1 73 ? 24.193 -45.993 17.004 1.00 36.43 73 THR A O 1
ATOM 561 N N . LEU A 1 74 ? 24.214 -45.792 19.257 1.00 35.43 74 LEU A N 1
ATOM 562 C CA . LEU A 1 74 ? 22.958 -45.064 19.330 1.00 30.77 74 LEU A CA 1
ATOM 563 C C . LEU A 1 74 ? 23.044 -43.715 18.626 1.00 26.99 74 LEU A C 1
ATOM 564 O O . LEU A 1 74 ? 22.103 -43.322 17.941 1.00 26.46 74 LEU A O 1
ATOM 569 N N . ALA A 1 75 ? 24.160 -43.011 18.801 1.00 27.48 75 ALA A N 1
ATOM 570 C CA . ALA A 1 75 ? 24.359 -41.701 18.169 1.00 26.90 75 ALA A CA 1
ATOM 571 C C . ALA A 1 75 ? 24.396 -41.771 16.632 1.00 27.86 75 ALA A C 1
ATOM 572 O O . ALA A 1 75 ? 23.933 -40.850 15.946 1.00 26.12 75 ALA A O 1
ATOM 574 N N . GLU A 1 76 ? 24.954 -42.858 16.100 1.00 28.58 76 GLU A N 1
ATOM 575 C CA . GLU A 1 76 ? 24.966 -43.084 14.655 1.00 30.18 76 GLU A CA 1
ATOM 576 C C . GLU A 1 76 ? 23.554 -43.288 14.111 1.00 24.38 76 GLU A C 1
ATOM 577 O O . GLU A 1 76 ? 23.205 -42.758 13.052 1.00 22.06 76 GLU A O 1
ATOM 583 N N . LEU A 1 77 ? 22.742 -44.028 14.854 1.00 21.36 77 LEU A N 1
ATOM 584 C CA . LEU A 1 77 ? 21.367 -44.268 14.449 1.00 18.90 77 LEU A CA 1
ATOM 585 C C . LEU A 1 77 ? 20.580 -42.976 14.449 1.00 16.72 77 LEU A C 1
ATOM 586 O O . LEU A 1 77 ? 19.908 -42.666 13.467 1.00 15.75 77 LEU A O 1
ATOM 591 N N . VAL A 1 78 ? 20.665 -42.229 15.544 1.00 16.50 78 VAL A N 1
ATOM 592 C CA . VAL A 1 78 ? 19.929 -40.979 15.670 1.00 15.04 78 VAL A CA 1
ATOM 593 C C . VAL A 1 78 ? 20.339 -39.967 14.596 1.00 15.64 78 VAL A C 1
ATOM 594 O O . VAL A 1 78 ? 19.473 -39.376 13.967 1.00 14.58 78 VAL A O 1
ATOM 598 N N . GLN A 1 79 ? 21.643 -39.768 14.418 1.00 17.87 79 GLN A N 1
ATOM 599 C CA . GLN A 1 79 ? 22.165 -38.851 13.401 1.00 19.27 79 GLN A CA 1
ATOM 600 C C . GLN A 1 79 ? 21.724 -39.289 11.989 1.00 19.04 79 GLN A C 1
ATOM 601 O O . GLN A 1 79 ? 21.358 -38.440 11.178 1.00 19.14 79 GLN A O 1
ATOM 607 N N . TYR A 1 80 ? 21.749 -40.599 11.712 1.00 19.17 80 TYR A N 1
ATOM 608 C CA . TYR A 1 80 ? 21.350 -41.096 10.400 1.00 19.41 80 TYR A CA 1
ATOM 609 C C . TYR A 1 80 ? 19.906 -40.723 10.087 1.00 17.31 80 TYR A C 1
ATOM 610 O O . TYR A 1 80 ? 19.613 -40.272 8.981 1.00 17.99 80 TYR A O 1
ATOM 619 N N . TYR A 1 81 ? 19.018 -40.895 11.058 1.00 15.35 81 TYR A N 1
ATOM 620 C CA . TYR A 1 81 ? 17.607 -40.592 10.843 1.00 13.98 81 TYR A CA 1
ATOM 621 C C . TYR A 1 81 ? 17.292 -39.100 10.888 1.00 13.90 81 TYR A C 1
ATOM 622 O O . TYR A 1 81 ? 16.283 -38.677 10.336 1.00 13.78 81 TYR A O 1
ATOM 631 N N . MET A 1 82 ? 18.143 -38.317 11.548 1.00 14.46 82 MET A N 1
ATOM 632 C CA . MET A 1 82 ? 18.083 -36.862 11.476 1.00 15.18 82 MET A CA 1
ATOM 633 C C . MET A 1 82 ? 18.414 -36.379 10.059 1.00 17.04 82 MET A C 1
ATOM 634 O O . MET A 1 82 ? 17.818 -35.416 9.588 1.00 17.72 82 MET A O 1
ATOM 639 N N . GLU A 1 83 ? 19.330 -37.095 9.390 1.00 18.31 83 GLU A N 1
ATOM 640 C CA . GLU A 1 83 ? 19.908 -36.712 8.088 1.00 20.87 83 GLU A CA 1
ATOM 641 C C . GLU A 1 83 ? 19.333 -37.437 6.863 1.00 21.30 83 GLU A C 1
ATOM 642 O O . GLU A 1 83 ? 19.757 -37.173 5.719 1.00 23.84 83 GLU A O 1
ATOM 648 N N . HIS A 1 84 ? 18.388 -38.347 7.085 1.00 19.36 84 HIS A N 1
ATOM 649 C CA . HIS A 1 84 ? 17.750 -39.099 5.997 1.00 20.02 84 HIS A CA 1
ATOM 650 C C . HIS A 1 84 ? 16.246 -39.197 6.296 1.00 20.48 84 HIS A C 1
ATOM 651 O O . HIS A 1 84 ? 15.759 -40.265 6.640 1.00 19.82 84 HIS A O 1
ATOM 658 N N . HIS A 1 85 ? 15.527 -38.079 6.150 1.00 25.18 85 HIS A N 1
ATOM 659 C CA . HIS A 1 85 ? 14.142 -37.930 6.682 1.00 31.85 85 HIS A CA 1
ATOM 660 C C . HIS A 1 85 ? 13.137 -38.903 6.052 1.00 34.79 85 HIS A C 1
ATOM 661 O O . HIS A 1 85 ? 12.178 -39.324 6.708 1.00 51.30 85 HIS A O 1
ATOM 668 N N . GLY A 1 86 ? 13.351 -39.249 4.785 1.00 25.08 86 GLY A N 1
ATOM 669 C CA . GLY A 1 86 ? 12.504 -40.225 4.107 1.00 26.69 86 GLY A CA 1
ATOM 670 C C . GLY A 1 86 ? 12.651 -41.654 4.605 1.00 24.43 86 GLY A C 1
ATOM 671 O O . GLY A 1 86 ? 11.789 -42.480 4.342 1.00 28.33 86 GLY A O 1
ATOM 672 N N . GLN A 1 87 ? 13.733 -41.955 5.321 1.00 20.60 87 GLN A N 1
ATOM 673 C CA . GLN A 1 87 ? 14.011 -43.321 5.761 1.00 19.41 87 GLN A CA 1
ATOM 674 C C . GLN A 1 87 ? 13.201 -43.797 6.965 1.00 18.09 87 GLN A C 1
ATOM 675 O O . GLN A 1 87 ? 13.158 -45.001 7.235 1.00 18.89 87 GLN A O 1
ATOM 681 N N . LEU A 1 88 ? 12.612 -42.869 7.721 1.00 17.54 88 LEU A N 1
ATOM 682 C CA . LEU A 1 88 ? 11.804 -43.208 8.875 1.00 16.11 88 LEU A CA 1
ATOM 683 C C . LEU A 1 88 ? 10.351 -42.862 8.582 1.00 16.70 88 LEU A C 1
ATOM 684 O O . LEU A 1 88 ? 9.974 -41.676 8.589 1.00 16.11 88 LEU A O 1
ATOM 689 N N . LYS A 1 89 ? 9.542 -43.878 8.291 1.00 18.03 89 LYS A N 1
ATOM 690 C CA . LYS A 1 89 ? 8.122 -43.670 7.984 1.00 20.97 89 LYS A CA 1
ATOM 691 C C . LYS A 1 89 ? 7.283 -44.748 8.620 1.00 21.57 89 LYS A C 1
ATOM 692 O O . LYS A 1 89 ? 7.694 -45.905 8.685 1.00 23.36 89 LYS A O 1
ATOM 698 N N . GLU A 1 90 ? 6.073 -44.392 9.034 1.00 23.49 90 GLU A N 1
ATOM 699 C CA . GLU A 1 90 ? 5.134 -45.411 9.485 1.00 28.13 90 GLU A CA 1
ATOM 700 C C . GLU A 1 90 ? 4.503 -46.111 8.287 1.00 35.91 90 GLU A C 1
ATOM 701 O O . GLU A 1 90 ? 4.840 -45.803 7.139 1.00 30.68 90 GLU A O 1
ATOM 707 N N . LYS A 1 91 ? 3.632 -47.082 8.569 1.00 42.28 91 LYS A N 1
ATOM 708 C CA . LYS A 1 91 ? 2.941 -47.853 7.524 1.00 44.09 91 LYS A CA 1
ATOM 709 C C . LYS A 1 91 ? 2.106 -46.972 6.590 1.00 40.52 91 LYS A C 1
ATOM 710 O O . LYS A 1 91 ? 2.088 -47.201 5.382 1.00 37.46 91 LYS A O 1
ATOM 716 N N . ASN A 1 92 ? 1.440 -45.955 7.143 1.00 38.36 92 ASN A N 1
ATOM 717 C CA . ASN A 1 92 ? 0.564 -45.083 6.336 1.00 42.70 92 ASN A CA 1
ATOM 718 C C . ASN A 1 92 ? 1.282 -44.153 5.334 1.00 38.24 92 ASN A C 1
ATOM 719 O O . ASN A 1 92 ? 0.607 -43.463 4.581 1.00 39.70 92 ASN A O 1
ATOM 724 N N . GLY A 1 93 ? 2.621 -44.120 5.344 1.00 32.91 93 GLY A N 1
ATOM 725 C CA . GLY A 1 93 ? 3.411 -43.304 4.413 1.00 32.28 93 GLY A CA 1
ATOM 726 C C . GLY A 1 93 ? 3.956 -42.005 5.009 1.00 30.00 93 GLY A C 1
ATOM 727 O O . GLY A 1 93 ? 4.790 -41.344 4.392 1.00 29.30 93 GLY A O 1
ATOM 728 N N . ASP A 1 94 ? 3.479 -41.625 6.199 1.00 29.34 94 ASP A N 1
ATOM 729 C CA . ASP A 1 94 ? 3.968 -40.424 6.870 1.00 27.51 94 ASP A CA 1
ATOM 730 C C . ASP A 1 94 ? 5.361 -40.631 7.422 1.00 23.79 94 ASP A C 1
ATOM 731 O O . ASP A 1 94 ? 5.606 -41.610 8.121 1.00 22.36 94 ASP A O 1
ATOM 736 N N . VAL A 1 95 ? 6.256 -39.702 7.100 1.00 22.83 95 VAL A N 1
ATOM 737 C CA . VAL A 1 95 ? 7.573 -39.672 7.719 1.00 19.94 95 VAL A CA 1
ATOM 738 C C . VAL A 1 95 ? 7.451 -39.262 9.175 1.00 18.65 95 VAL A C 1
ATOM 739 O O . VAL A 1 95 ? 6.533 -38.549 9.557 1.00 20.07 95 VAL A O 1
ATOM 743 N N . ILE A 1 96 ? 8.405 -39.720 9.962 1.00 16.44 96 ILE A N 1
ATOM 744 C CA . ILE A 1 96 ? 8.514 -39.391 11.371 1.00 15.34 96 ILE A CA 1
ATOM 745 C C . ILE A 1 96 ? 9.787 -38.595 11.427 1.00 14.20 96 ILE A C 1
ATOM 746 O O . ILE A 1 96 ? 10.869 -39.176 11.352 1.00 13.14 96 ILE A O 1
ATOM 751 N N . GLU A 1 97 ? 9.672 -37.276 11.545 1.00 14.95 97 GLU A N 1
ATOM 752 C CA . GLU A 1 97 ? 10.819 -36.404 11.308 1.00 14.74 97 GLU A CA 1
ATOM 753 C C . GLU A 1 97 ? 11.521 -36.033 12.599 1.00 13.76 97 GLU A C 1
ATOM 754 O O . GLU A 1 97 ? 10.898 -35.445 13.464 1.00 14.27 97 GLU A O 1
ATOM 760 N N . LEU A 1 98 ? 12.808 -36.379 12.698 1.00 12.90 98 LEU A N 1
ATOM 761 C CA . LEU A 1 98 ? 13.648 -36.013 13.832 1.00 12.54 98 LEU A CA 1
ATOM 762 C C . LEU A 1 98 ? 14.375 -34.705 13.518 1.00 13.79 98 LEU A C 1
ATOM 763 O O . LEU A 1 98 ? 15.486 -34.712 12.991 1.00 14.26 98 LEU A O 1
ATOM 768 N N . LYS A 1 99 ? 13.739 -33.588 13.823 1.00 14.87 99 LYS A N 1
ATOM 769 C CA . LYS A 1 99 ? 14.276 -32.270 13.438 1.00 16.70 99 LYS A CA 1
ATOM 770 C C . LYS A 1 99 ? 15.075 -31.610 14.536 1.00 17.28 99 LYS A C 1
ATOM 771 O O . LYS A 1 99 ? 16.210 -31.192 14.322 1.00 18.36 99 LYS A O 1
ATOM 777 N N . TYR A 1 100 ? 14.468 -31.538 15.714 1.00 17.05 100 TYR A N 1
ATOM 778 C CA . TYR A 1 100 ? 14.937 -30.665 16.780 1.00 18.36 100 TYR A CA 1
ATOM 779 C C . TYR A 1 100 ? 15.190 -31.488 18.048 1.00 17.35 100 TYR A C 1
ATOM 780 O O . TYR A 1 100 ? 14.249 -31.873 18.742 1.00 16.95 100 TYR A O 1
ATOM 789 N N . PRO A 1 101 ? 16.471 -31.769 18.339 1.00 17.51 101 PRO A N 1
ATOM 790 C CA . PRO A 1 101 ? 16.759 -32.585 19.497 1.00 17.11 101 PRO A CA 1
ATOM 791 C C . PRO A 1 101 ? 16.413 -31.777 20.731 1.00 18.65 101 PRO A C 1
ATOM 792 O O . PRO A 1 101 ? 16.889 -30.650 20.850 1.00 20.53 101 PRO A O 1
ATOM 796 N N . LEU A 1 102 ? 15.517 -32.307 21.569 1.00 18.28 102 LEU A N 1
ATOM 797 C CA . LEU A 1 102 ? 15.151 -31.651 22.834 1.00 20.19 102 LEU A CA 1
ATOM 798 C C . LEU A 1 102 ? 16.210 -32.049 23.864 1.00 21.18 102 LEU A C 1
ATOM 799 O O . LEU A 1 102 ? 16.363 -33.223 24.174 1.00 20.37 102 LEU A O 1
ATOM 804 N N . ASN A 1 103 ? 16.964 -31.067 24.335 1.00 23.56 103 ASN A N 1
ATOM 805 C CA . ASN A 1 103 ? 18.050 -31.286 25.299 1.00 29.96 103 ASN A CA 1
ATOM 806 C C . ASN A 1 103 ? 17.501 -31.615 26.690 1.00 29.66 103 ASN A C 1
ATOM 807 O O . ASN A 1 103 ? 16.410 -31.185 27.051 1.00 29.23 103 ASN A O 1
ATOM 812 N N . CYS A 1 104 ? 18.267 -32.376 27.457 1.00 34.10 104 CYS A N 1
ATOM 813 C CA . CYS A 1 104 ? 17.949 -32.652 28.850 1.00 38.56 104 CYS A CA 1
ATOM 814 C C . CYS A 1 104 ? 18.420 -31.443 29.658 1.00 38.41 104 CYS A C 1
ATOM 815 O O . CYS A 1 104 ? 17.649 -30.666 30.236 1.00 40.19 104 CYS A O 1
ATOM 819 N N . VAL B 2 3 ? 0.779 -43.786 24.610 1.00 56.92 -1 VAL D N 1
ATOM 820 C CA . VAL B 2 3 ? 1.935 -44.683 24.266 1.00 55.26 -1 VAL D CA 1
ATOM 821 C C . VAL B 2 3 ? 1.417 -46.120 24.092 1.00 59.88 -1 VAL D C 1
ATOM 822 O O . VAL B 2 3 ? 1.286 -46.817 25.099 1.00 65.04 -1 VAL D O 1
ATOM 826 N N . ASP B 2 4 ? 1.105 -46.613 22.880 1.00 71.13 0 ASP D N 1
ATOM 827 C CA . ASP B 2 4 ? 1.319 -46.023 21.522 1.00 76.03 0 ASP D CA 1
ATOM 828 C C . ASP B 2 4 ? 2.778 -46.181 21.015 1.00 57.90 0 ASP D C 1
ATOM 829 O O . ASP B 2 4 ? 3.658 -45.365 21.299 1.00 49.95 0 ASP D O 1
ATOM 850 N N . GLY B 2 6 ? 4.511 -46.734 17.324 1.00 48.40 2 GLY D N 1
ATOM 851 C CA . GLY B 2 6 ? 4.219 -46.718 15.895 1.00 46.99 2 GLY D CA 1
ATOM 852 C C . GLY B 2 6 ? 4.884 -47.846 15.131 1.00 38.96 2 GLY D C 1
ATOM 853 O O . GLY B 2 6 ? 5.948 -48.324 15.521 1.00 42.85 2 GLY D O 1
ATOM 854 N N . GLU B 2 7 ? 4.245 -48.268 14.044 1.00 41.31 3 GLU D N 1
ATOM 855 C CA . GLU B 2 7 ? 4.758 -49.341 13.188 1.00 38.28 3 GLU D CA 1
ATOM 856 C C . GLU B 2 7 ? 5.449 -48.712 11.996 1.00 34.43 3 GLU D C 1
ATOM 857 O O . GLU B 2 7 ? 4.897 -47.797 11.398 1.00 37.13 3 GLU D O 1
ATOM 863 N N . LEU B 2 8 ? 6.627 -49.223 11.634 1.00 31.54 4 LEU D N 1
ATOM 864 C CA . LEU B 2 8 ? 7.475 -48.610 10.612 1.00 31.16 4 LEU D CA 1
ATOM 865 C C . LEU B 2 8 ? 7.485 -49.332 9.245 1.00 33.07 4 LEU D C 1
ATOM 866 O O . LEU B 2 8 ? 7.476 -50.561 9.172 1.00 32.23 4 LEU D O 1
ATOM 871 N N . ASP B 2 9 ? 7.502 -48.537 8.180 1.00 31.45 5 ASP D N 1
ATOM 872 C CA . ASP B 2 9 ? 7.733 -49.005 6.817 1.00 34.43 5 ASP D CA 1
ATOM 873 C C . ASP B 2 9 ? 9.195 -48.704 6.489 1.00 33.58 5 ASP D C 1
ATOM 874 O O . ASP B 2 9 ? 9.595 -47.542 6.453 1.00 36.88 5 ASP D O 1
ATOM 879 N N . PHE B 2 10 ? 9.992 -49.746 6.271 1.00 34.09 6 PHE D N 1
ATOM 880 C CA . PHE B 2 10 ? 11.360 -49.582 5.754 1.00 37.08 6 PHE D CA 1
ATOM 881 C C . PHE B 2 10 ? 11.403 -49.693 4.213 1.00 43.91 6 PHE D C 1
ATOM 882 O O . PHE B 2 10 ? 10.522 -50.326 3.604 1.00 38.36 6 PHE D O 1
ATOM 890 N N . GLN B 2 11 ? 12.417 -49.054 3.613 1.00 44.24 7 GLN D N 1
ATOM 891 C CA . GLN B 2 11 ? 12.543 -48.830 2.144 1.00 57.60 7 GLN D CA 1
ATOM 892 C C . GLN B 2 11 ? 11.510 -49.536 1.256 1.00 46.98 7 GLN D C 1
ATOM 893 O O . GLN B 2 11 ? 11.492 -50.771 1.166 1.00 47.17 7 GLN D O 1
ATOM 899 N N . SER C 1 3 ? 13.662 -38.330 -13.359 1.00 85.49 3 SER B N 1
ATOM 900 C CA . SER C 1 3 ? 12.632 -39.275 -13.870 1.00 75.79 3 SER B CA 1
ATOM 901 C C . SER C 1 3 ? 11.222 -38.712 -13.659 1.00 78.47 3 SER B C 1
ATOM 902 O O . SER C 1 3 ? 10.510 -38.475 -14.635 1.00 97.78 3 SER B O 1
ATOM 905 N N . ARG C 1 4 ? 10.841 -38.498 -12.393 1.00 65.43 4 ARG B N 1
ATOM 906 C CA . ARG C 1 4 ? 9.540 -37.915 -12.001 1.00 50.65 4 ARG B CA 1
ATOM 907 C C . ARG C 1 4 ? 8.351 -38.567 -12.724 1.00 54.22 4 ARG B C 1
ATOM 908 O O . ARG C 1 4 ? 7.604 -37.901 -13.447 1.00 48.54 4 ARG B O 1
ATOM 916 N N . ARG C 1 5 ? 8.193 -39.873 -12.507 1.00 45.45 5 ARG B N 1
ATOM 917 C CA . ARG C 1 5 ? 7.250 -40.712 -13.267 1.00 40.99 5 ARG B CA 1
ATOM 918 C C . ARG C 1 5 ? 5.790 -40.260 -13.184 1.00 46.83 5 ARG B C 1
ATOM 919 O O . ARG C 1 5 ? 5.042 -40.425 -14.154 1.00 43.14 5 ARG B O 1
ATOM 927 N N . TRP C 1 6 ? 5.407 -39.706 -12.031 1.00 26.81 6 TRP B N 1
ATOM 928 C CA . TRP C 1 6 ? 4.061 -39.148 -11.793 1.00 24.60 6 TRP B CA 1
ATOM 929 C C . TRP C 1 6 ? 3.674 -37.924 -12.626 1.00 21.43 6 TRP B C 1
ATOM 930 O O . TRP C 1 6 ? 2.500 -37.556 -12.626 1.00 18.71 6 TRP B O 1
ATOM 941 N N . PHE C 1 7 ? 4.638 -37.269 -13.277 1.00 23.79 7 PHE B N 1
ATOM 942 C CA . PHE C 1 7 ? 4.365 -36.118 -14.160 1.00 25.53 7 PHE B CA 1
ATOM 943 C C . PHE C 1 7 ? 3.945 -36.525 -15.582 1.00 26.07 7 PHE B C 1
ATOM 944 O O . PHE C 1 7 ? 4.660 -37.242 -16.262 1.00 27.55 7 PHE B O 1
ATOM 952 N N . HIS C 1 8 ? 2.777 -36.052 -16.011 1.00 24.23 8 HIS B N 1
ATOM 953 C CA . HIS C 1 8 ? 2.223 -36.336 -17.326 1.00 26.65 8 HIS B CA 1
ATOM 954 C C . HIS C 1 8 ? 2.256 -35.039 -18.133 1.00 28.67 8 HIS B C 1
ATOM 955 O O . HIS C 1 8 ? 1.366 -34.201 -17.986 1.00 27.99 8 HIS B O 1
ATOM 962 N N . PRO C 1 9 ? 3.274 -34.874 -19.007 1.00 31.78 9 PRO B N 1
ATOM 963 C CA . PRO C 1 9 ? 3.472 -33.575 -19.669 1.00 34.56 9 PRO B CA 1
ATOM 964 C C . PRO C 1 9 ? 2.431 -33.200 -20.731 1.00 37.41 9 PRO B C 1
ATOM 965 O O . PRO C 1 9 ? 2.322 -32.024 -21.055 1.00 39.85 9 PRO B O 1
ATOM 969 N N . ASN C 1 10 ? 1.687 -34.172 -21.258 1.00 39.74 10 ASN B N 1
ATOM 970 C CA . ASN C 1 10 ? 0.863 -33.970 -22.457 1.00 50.56 10 ASN B CA 1
ATOM 971 C C . ASN C 1 10 ? -0.619 -34.277 -22.233 1.00 47.97 10 ASN B C 1
ATOM 972 O O . ASN C 1 10 ? -1.332 -34.639 -23.175 1.00 53.03 10 ASN B O 1
ATOM 977 N N . ILE C 1 11 ? -1.093 -34.093 -21.008 1.00 40.16 11 ILE B N 1
ATOM 978 C CA . ILE C 1 11 ? -2.442 -34.501 -20.635 1.00 40.58 11 ILE B CA 1
ATOM 979 C C . ILE C 1 11 ? -3.245 -33.287 -20.152 1.00 39.50 11 ILE B C 1
ATOM 980 O O . ILE C 1 11 ? -2.699 -32.385 -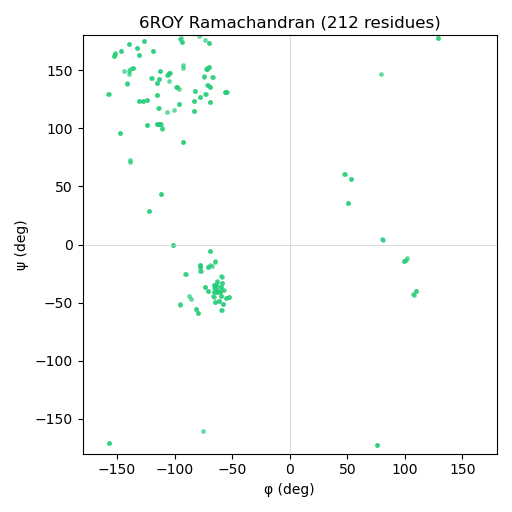19.499 1.00 39.33 11 ILE B O 1
ATOM 985 N N . THR C 1 12 ? -4.533 -33.258 -20.484 1.00 42.40 12 THR B N 1
ATOM 986 C CA . THR C 1 12 ? -5.446 -32.236 -19.941 1.00 46.71 12 THR B CA 1
ATOM 987 C C . THR C 1 12 ? -6.140 -32.773 -18.693 1.00 43.18 12 THR B C 1
ATOM 988 O O . THR C 1 12 ? -5.958 -33.933 -18.333 1.00 42.42 12 THR B O 1
ATOM 992 N N . GLY C 1 13 ? -6.913 -31.921 -18.023 1.00 39.95 13 GLY B N 1
ATOM 993 C CA . GLY C 1 13 ? -7.603 -32.304 -16.786 1.00 35.25 13 GLY B CA 1
ATOM 994 C C . GLY C 1 13 ? -8.672 -33.366 -16.947 1.00 36.43 13 GLY B C 1
ATOM 995 O O . GLY C 1 13 ? -8.840 -34.237 -16.087 1.00 36.03 13 GLY B O 1
ATOM 996 N N . VAL C 1 14 ? -9.392 -33.295 -18.058 1.00 44.61 14 VAL B N 1
ATOM 997 C CA . VAL C 1 14 ? -10.444 -34.260 -18.364 1.00 45.02 14 VAL B CA 1
ATOM 998 C C . VAL C 1 14 ? -9.803 -35.614 -18.713 1.00 41.94 14 VAL B C 1
ATOM 999 O O . VAL C 1 14 ? -10.285 -36.667 -18.283 1.00 40.53 14 VAL B O 1
ATOM 1003 N N . GLU C 1 15 ? -8.695 -35.575 -19.449 1.00 40.70 15 GLU B N 1
ATOM 1004 C CA . GLU C 1 15 ? -7.922 -36.785 -19.740 1.00 40.59 15 GLU B CA 1
ATOM 1005 C C . GLU C 1 15 ? -7.282 -37.362 -18.455 1.00 35.86 15 GLU B C 1
ATOM 1006 O O . GLU C 1 15 ? -7.354 -38.565 -18.212 1.00 34.30 15 GLU B O 1
ATOM 1012 N N . ALA C 1 16 ? -6.692 -36.503 -17.620 1.00 32.96 16 ALA B N 1
ATOM 1013 C CA . ALA C 1 16 ? -6.180 -36.917 -16.294 1.00 28.16 16 ALA B CA 1
ATOM 1014 C C . ALA C 1 16 ? -7.261 -37.643 -15.490 1.00 28.08 16 ALA B C 1
ATOM 1015 O O . ALA C 1 16 ? -7.022 -38.717 -14.931 1.00 26.88 16 ALA B O 1
ATOM 1017 N N . GLU C 1 17 ? -8.462 -37.077 -15.495 1.00 30.38 17 GLU B N 1
ATOM 1018 C CA . GLU C 1 17 ? -9.598 -37.631 -14.763 1.00 32.72 17 GLU B CA 1
ATOM 1019 C C . GLU C 1 17 ? -9.907 -39.042 -15.245 1.00 36.08 17 GLU B C 1
ATOM 1020 O O . GLU C 1 17 ? -9.899 -39.993 -14.456 1.00 39.60 17 GLU B O 1
ATOM 1026 N N . ASN C 1 18 ? -10.139 -39.178 -16.548 1.00 39.00 18 ASN B N 1
ATOM 1027 C CA . ASN C 1 18 ? -10.411 -40.471 -17.160 1.00 41.65 18 ASN B CA 1
ATOM 1028 C C . ASN C 1 18 ? -9.305 -41.486 -16.862 1.00 38.55 18 ASN B C 1
ATOM 1029 O O . ASN C 1 18 ? -9.581 -42.633 -16.497 1.00 38.99 18 ASN B O 1
ATOM 1034 N N . LEU C 1 19 ? -8.060 -41.047 -17.023 1.00 35.33 19 LEU B N 1
ATOM 1035 C CA . LEU C 1 19 ? -6.885 -41.882 -16.773 1.00 33.42 19 LEU B CA 1
ATOM 1036 C C . LEU C 1 19 ? -6.870 -42.412 -15.329 1.00 30.57 19 LEU B C 1
ATOM 1037 O O . LEU C 1 19 ? -6.752 -43.626 -15.118 1.00 31.67 19 LEU B O 1
ATOM 1042 N N . LEU C 1 20 ? -7.036 -41.520 -14.347 1.00 28.04 20 LEU B N 1
ATOM 1043 C CA . LEU C 1 20 ? -7.075 -41.945 -12.924 1.00 26.40 20 LEU B CA 1
ATOM 1044 C C . LEU C 1 20 ? -8.210 -42.921 -12.638 1.00 30.58 20 LEU B C 1
ATOM 1045 O O . LEU C 1 20 ? -8.038 -43.848 -11.836 1.00 30.87 20 LEU B O 1
ATOM 1050 N N . LEU C 1 21 ? -9.355 -42.716 -13.292 1.00 37.02 21 LEU B N 1
ATOM 1051 C CA . LEU C 1 21 ? -10.537 -43.572 -13.090 1.00 44.96 21 LEU B CA 1
ATOM 1052 C C . LEU C 1 21 ? -10.404 -44.949 -13.719 1.00 44.12 21 LEU B C 1
ATOM 1053 O O . LEU C 1 21 ? -10.884 -45.940 -13.162 1.00 46.73 21 LEU B O 1
ATOM 1058 N N . THR C 1 22 ? -9.759 -45.009 -14.875 1.00 44.70 22 THR B N 1
ATOM 1059 C CA . THR C 1 22 ? -9.563 -46.268 -15.574 1.00 46.39 22 THR B CA 1
ATOM 1060 C C . THR C 1 22 ? -8.378 -47.020 -14.978 1.00 45.48 22 THR B C 1
ATOM 1061 O O . THR C 1 22 ? -8.524 -48.149 -14.521 1.00 48.48 22 THR B O 1
ATOM 1065 N N . ARG C 1 23 ? -7.221 -46.364 -14.946 1.00 46.72 23 ARG B N 1
ATOM 1066 C CA . ARG C 1 23 ? -5.948 -47.007 -14.600 1.00 42.33 23 ARG B CA 1
ATOM 1067 C C . ARG C 1 23 ? -5.565 -46.991 -13.114 1.00 40.45 23 ARG B C 1
ATOM 1068 O O . ARG C 1 23 ? -4.793 -47.842 -12.694 1.00 40.36 23 ARG B O 1
ATOM 1076 N N . GLY C 1 24 ? -6.063 -46.025 -12.337 1.00 43.08 24 GLY B N 1
ATOM 1077 C CA . GLY C 1 24 ? -5.673 -45.871 -10.919 1.00 35.29 24 GLY B CA 1
ATOM 1078 C C . GLY C 1 24 ? -6.591 -46.535 -9.903 1.00 36.03 24 GLY B C 1
ATOM 1079 O O . GLY C 1 24 ? -7.595 -47.130 -10.273 1.00 39.26 24 GLY B O 1
ATOM 1080 N N . VAL C 1 25 ? -6.207 -46.442 -8.625 1.00 35.37 25 VAL B N 1
ATOM 1081 C CA . VAL C 1 25 ? -7.065 -46.772 -7.453 1.00 32.95 25 VAL B CA 1
ATOM 1082 C C . VAL C 1 25 ? -7.208 -45.494 -6.619 1.00 29.32 25 VAL B C 1
ATOM 1083 O O . VAL C 1 25 ? -6.461 -44.540 -6.827 1.00 26.14 25 VAL B O 1
ATOM 1087 N N . ASP C 1 26 ? -8.144 -45.464 -5.675 1.00 30.40 26 ASP B N 1
ATOM 1088 C CA . ASP C 1 26 ? -8.248 -44.324 -4.752 1.00 29.12 26 ASP B CA 1
ATOM 1089 C C . ASP C 1 26 ? -6.901 -44.140 -4.046 1.00 24.14 26 ASP B C 1
ATOM 1090 O O . ASP C 1 26 ? -6.306 -45.112 -3.580 1.00 25.20 26 ASP B O 1
ATOM 1095 N N . GLY C 1 27 ? -6.408 -42.905 -4.023 1.00 21.24 27 GLY B N 1
ATOM 1096 C CA . GLY C 1 27 ? -5.019 -42.623 -3.643 1.00 19.16 27 GLY B CA 1
ATOM 1097 C C . GLY C 1 27 ? -4.080 -42.424 -4.826 1.00 17.79 27 GLY B C 1
ATOM 1098 O O . GLY C 1 27 ? -2.964 -41.939 -4.652 1.00 16.32 27 GLY B O 1
ATOM 1099 N N . SER C 1 28 ? -4.509 -42.791 -6.034 1.00 18.79 28 SER B N 1
ATOM 1100 C CA . SER C 1 28 ? -3.670 -42.572 -7.221 1.00 18.07 28 SER B CA 1
ATOM 1101 C C . SER C 1 28 ? -3.700 -41.084 -7.546 1.00 16.28 28 SER B C 1
ATOM 1102 O O . SER C 1 28 ? -4.711 -40.413 -7.344 1.00 16.30 28 SER B O 1
ATOM 1105 N N . PHE C 1 29 ? -2.576 -40.574 -8.020 1.00 15.27 29 PHE B N 1
ATOM 1106 C CA . PHE C 1 29 ? -2.466 -39.167 -8.324 1.00 14.08 29 PHE B CA 1
ATOM 1107 C C . PHE C 1 29 ? -1.453 -38.955 -9.428 1.00 14.43 29 PHE B C 1
ATOM 1108 O O . PHE C 1 29 ? -0.627 -39.807 -9.698 1.00 15.27 29 PHE B O 1
ATOM 1116 N N . LEU C 1 30 ? -1.502 -37.770 -10.003 1.00 14.21 30 LEU B N 1
ATOM 1117 C CA . LEU C 1 30 ? -0.527 -37.354 -10.993 1.00 15.01 30 LEU B CA 1
ATOM 1118 C C . LEU C 1 30 ? -0.411 -35.841 -10.961 1.00 14.56 30 LEU B C 1
ATOM 1119 O O . LEU C 1 30 ? -1.271 -35.155 -10.409 1.00 13.87 30 LEU B O 1
ATOM 1124 N N . ALA C 1 31 ? 0.681 -35.349 -11.534 1.00 15.49 31 ALA B N 1
ATOM 1125 C CA . ALA C 1 31 ? 0.879 -33.933 -11.792 1.00 16.05 31 ALA B CA 1
ATOM 1126 C C . ALA C 1 31 ? 0.880 -33.709 -13.280 1.00 18.33 31 ALA B C 1
ATOM 1127 O O . ALA C 1 31 ? 1.285 -34.584 -14.059 1.00 19.63 31 ALA B O 1
ATOM 1129 N N . ARG C 1 32 ? 0.417 -32.526 -13.668 1.00 19.28 32 ARG B N 1
ATOM 1130 C CA . ARG C 1 32 ? 0.387 -32.117 -15.054 1.00 22.07 32 ARG B CA 1
ATOM 1131 C C . ARG C 1 32 ? 0.613 -30.606 -15.152 1.00 23.47 32 ARG B C 1
ATOM 1132 O O . ARG C 1 32 ? 0.574 -29.904 -14.117 1.00 22.09 32 ARG B O 1
ATOM 1140 N N . PRO C 1 33 ? 0.891 -30.106 -16.383 1.00 26.80 33 PRO B N 1
ATOM 1141 C CA . PRO C 1 33 ? 0.948 -28.648 -16.597 1.00 28.87 33 PRO B CA 1
ATOM 1142 C C . PRO C 1 33 ? -0.429 -28.040 -16.420 1.00 29.49 33 PRO B C 1
ATOM 1143 O O . PRO C 1 33 ? -1.425 -28.667 -16.792 1.00 33.37 33 PRO B O 1
ATOM 1147 N N . SER C 1 34 ? -0.493 -26.832 -15.868 1.00 30.80 34 SER B N 1
ATOM 1148 C CA . SER C 1 34 ? -1.761 -26.121 -15.757 1.00 32.99 34 SER B CA 1
ATOM 1149 C C . SER C 1 34 ? -2.209 -25.665 -17.136 1.00 36.96 34 SER B C 1
ATOM 1150 O O . SER C 1 34 ? -1.382 -25.210 -17.930 1.00 38.63 34 SER B O 1
ATOM 1153 N N . LYS C 1 35 ? -3.501 -25.818 -17.417 1.00 41.27 35 LYS B N 1
ATOM 1154 C CA . LYS C 1 35 ? -4.124 -25.200 -18.586 1.00 49.02 35 LYS B CA 1
ATOM 1155 C C . LYS C 1 35 ? -4.550 -23.761 -18.219 1.00 53.11 35 LYS B C 1
ATOM 1156 O O . LYS C 1 35 ? -4.276 -22.815 -18.959 1.00 52.66 35 LYS B O 1
ATOM 1162 N N . SER C 1 36 ? -5.203 -23.619 -17.062 1.00 55.83 36 SER B N 1
ATOM 1163 C CA . SER C 1 36 ? -5.689 -22.332 -16.557 1.00 53.26 36 SER B CA 1
ATOM 1164 C C . SER C 1 36 ? -4.608 -21.284 -16.328 1.00 53.11 36 SER B C 1
ATOM 1165 O O . SER C 1 36 ? -4.910 -20.094 -16.388 1.00 55.25 36 SER B O 1
ATOM 1168 N N . ASN C 1 37 ? -3.372 -21.700 -16.048 1.00 46.83 37 ASN B N 1
ATOM 1169 C CA . ASN C 1 37 ? -2.282 -20.739 -15.836 1.00 51.29 37 ASN B CA 1
ATOM 1170 C C . ASN C 1 37 ? -0.912 -21.267 -16.304 1.00 53.61 37 ASN B C 1
ATOM 1171 O O . ASN C 1 37 ? -0.237 -21.977 -15.560 1.00 54.88 37 ASN B O 1
ATOM 1176 N N . PRO C 1 38 ? -0.494 -20.917 -17.545 1.00 59.95 38 PRO B N 1
ATOM 1177 C CA . PRO C 1 38 ? 0.803 -21.374 -18.080 1.00 61.61 38 PRO B CA 1
ATOM 1178 C C . PRO C 1 38 ? 2.006 -21.036 -17.185 1.00 54.76 38 PRO B C 1
ATOM 1179 O O . PRO C 1 38 ? 2.146 -19.898 -16.740 1.00 54.07 38 PRO B O 1
ATOM 1183 N N . GLY C 1 39 ? 2.853 -22.036 -16.940 1.00 49.78 39 GLY B N 1
ATOM 1184 C CA . GLY C 1 39 ? 3.951 -21.939 -15.981 1.00 47.99 39 GLY B CA 1
ATOM 1185 C C . GLY C 1 39 ? 3.644 -22.769 -14.741 1.00 42.40 39 GLY B C 1
ATOM 1186 O O . GLY C 1 39 ? 4.515 -23.464 -14.232 1.00 41.33 39 GLY B O 1
ATOM 1187 N N . ASP C 1 40 ? 2.410 -22.682 -14.247 1.00 38.12 40 ASP B N 1
ATOM 1188 C CA . ASP C 1 40 ? 1.957 -23.494 -13.110 1.00 33.66 40 ASP B CA 1
ATOM 1189 C C . ASP C 1 40 ? 1.802 -24.982 -13.448 1.00 32.66 40 ASP B C 1
ATOM 1190 O O . ASP C 1 40 ? 1.929 -25.422 -14.611 1.00 31.19 40 ASP B O 1
ATOM 1195 N N . PHE C 1 41 ? 1.526 -25.754 -12.406 1.00 27.62 41 PHE B N 1
ATOM 1196 C CA . PHE C 1 41 ? 1.182 -27.166 -12.557 1.00 26.92 41 PHE B CA 1
ATOM 1197 C C . PHE C 1 41 ? -0.131 -27.443 -11.841 1.00 25.11 41 PHE B C 1
ATOM 1198 O O . PHE C 1 41 ? -0.714 -26.551 -11.205 1.00 23.93 41 PHE B O 1
ATOM 1206 N N . THR C 1 42 ? -0.608 -28.673 -11.993 1.00 23.55 42 THR B N 1
ATOM 1207 C CA . THR C 1 42 ? -1.819 -29.141 -11.338 1.00 19.73 42 THR B CA 1
ATOM 1208 C C . THR C 1 42 ? -1.650 -30.594 -10.881 1.00 18.70 42 THR B C 1
ATOM 1209 O O . THR C 1 42 ? -1.092 -31.422 -11.599 1.00 16.80 42 THR B O 1
ATOM 1213 N N . LEU C 1 43 ? -2.142 -30.874 -9.678 1.00 15.33 43 LEU B N 1
ATOM 1214 C CA . LEU C 1 43 ? -2.223 -32.224 -9.145 1.00 13.93 43 LEU B CA 1
ATOM 1215 C C . LEU C 1 43 ? -3.632 -32.702 -9.394 1.00 14.01 43 LEU B C 1
ATOM 1216 O O . LEU C 1 43 ? -4.572 -31.951 -9.180 1.00 14.79 43 LEU B O 1
ATOM 1221 N N . SER C 1 44 ? -3.773 -33.932 -9.859 1.00 14.30 44 SER B N 1
ATOM 1222 C CA . SER C 1 44 ? -5.068 -34.544 -10.045 1.00 15.56 44 SER B CA 1
ATOM 1223 C C . SER C 1 44 ? -5.037 -35.827 -9.242 1.00 14.89 44 SER B C 1
ATOM 1224 O O . SER C 1 44 ? -4.148 -36.648 -9.423 1.00 14.49 44 SER B O 1
ATOM 1227 N N . VAL C 1 45 ? -6.008 -35.970 -8.342 1.00 15.30 45 VAL B N 1
ATOM 1228 C CA . VAL C 1 45 ? -5.981 -36.979 -7.278 1.00 14.99 45 VAL B CA 1
ATOM 1229 C C . VAL C 1 45 ? -7.290 -37.745 -7.231 1.00 17.26 45 VAL B C 1
ATOM 1230 O O . VAL C 1 45 ? -8.352 -37.151 -7.077 1.00 18.64 45 VAL B O 1
ATOM 1234 N N . ARG C 1 46 ? -7.205 -39.069 -7.350 1.00 19.86 46 ARG B N 1
ATOM 1235 C CA . ARG C 1 46 ? -8.373 -39.921 -7.209 1.00 24.02 46 ARG B CA 1
ATOM 1236 C C . ARG C 1 46 ? -8.642 -40.186 -5.723 1.00 24.02 46 ARG B C 1
ATOM 1237 O O . ARG C 1 46 ? -7.733 -40.555 -4.974 1.00 21.97 46 ARG B O 1
ATOM 1245 N N . ARG C 1 47 ? -9.900 -40.020 -5.325 1.00 28.05 47 ARG B N 1
ATOM 1246 C CA . ARG C 1 47 ? -10.324 -40.186 -3.941 1.00 34.67 47 ARG B CA 1
ATOM 1247 C C . ARG C 1 47 ? -11.830 -40.484 -3.917 1.00 39.34 47 ARG B C 1
ATOM 1248 O O . ARG C 1 47 ? -12.616 -39.762 -4.547 1.00 36.04 47 ARG B O 1
ATOM 1256 N N . ASN C 1 48 ? -12.222 -41.547 -3.209 1.00 46.32 48 ASN B N 1
ATOM 1257 C CA . ASN C 1 48 ? -13.623 -42.006 -3.136 1.00 47.61 48 ASN B CA 1
ATOM 1258 C C . ASN C 1 48 ? -14.298 -42.173 -4.508 1.00 49.17 48 ASN B C 1
ATOM 1259 O O . ASN C 1 48 ? -15.483 -41.885 -4.668 1.00 49.80 48 ASN B O 1
ATOM 1264 N N . GLY C 1 49 ? -13.527 -42.616 -5.499 1.00 47.48 49 GLY B N 1
ATOM 1265 C CA . GLY C 1 49 ? -14.046 -42.878 -6.840 1.00 49.53 49 GLY B CA 1
ATOM 1266 C C . GLY C 1 49 ? -14.213 -41.668 -7.745 1.00 46.59 49 GLY B C 1
ATOM 1267 O O . GLY C 1 49 ? -14.724 -41.815 -8.848 1.00 52.72 49 GLY B O 1
ATOM 1268 N N . ALA C 1 50 ? -13.800 -40.482 -7.290 1.00 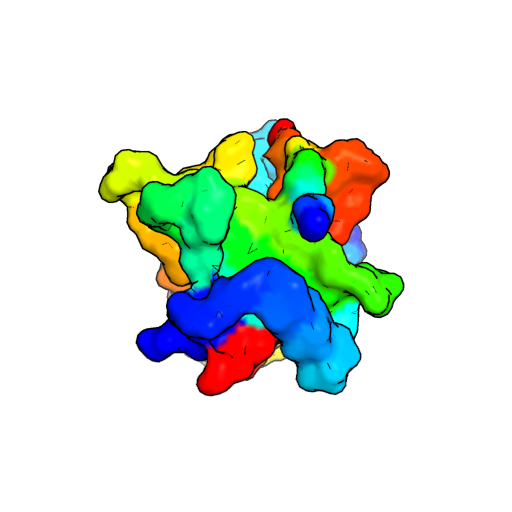42.93 50 ALA B N 1
ATOM 1269 C CA . ALA C 1 50 ? -13.803 -39.270 -8.119 1.00 39.99 50 ALA B CA 1
ATOM 1270 C C . ALA C 1 50 ? -12.470 -38.554 -7.979 1.00 34.73 50 ALA B C 1
ATOM 1271 O O . ALA C 1 50 ? -11.666 -38.888 -7.091 1.00 33.96 50 ALA B O 1
ATOM 1273 N N . VAL C 1 51 ? -12.249 -37.565 -8.846 1.00 31.45 51 VAL B N 1
ATOM 1274 C CA . VAL C 1 51 ? -10.970 -36.854 -8.932 1.00 27.90 51 VAL B CA 1
ATOM 1275 C C . VAL C 1 51 ? -11.108 -35.376 -8.539 1.00 27.17 51 VAL B C 1
ATOM 1276 O O . VAL C 1 51 ? -11.969 -34.668 -9.077 1.00 28.04 51 VAL B O 1
ATOM 1280 N N . THR C 1 52 ? -10.251 -34.926 -7.618 1.00 24.15 52 THR B N 1
ATOM 1281 C CA . THR C 1 52 ? -10.099 -33.503 -7.318 1.00 23.88 52 THR B CA 1
ATOM 1282 C C . THR C 1 52 ? -8.795 -32.997 -7.899 1.00 19.93 52 THR B C 1
ATOM 1283 O O . THR C 1 52 ? -7.796 -33.712 -7.920 1.00 19.65 52 THR B O 1
ATOM 1287 N N . HIS C 1 53 ? -8.809 -31.747 -8.338 1.00 20.20 53 HIS B N 1
ATOM 1288 C CA . HIS C 1 53 ? -7.648 -31.108 -8.936 1.00 19.64 53 HIS B CA 1
ATOM 1289 C C . HIS C 1 53 ? -7.195 -29.949 -8.045 1.00 20.13 53 HIS B C 1
ATOM 1290 O O . HIS C 1 53 ? -8.036 -29.213 -7.506 1.00 20.02 53 HIS B O 1
ATOM 1297 N N . ILE C 1 54 ? -5.873 -29.816 -7.895 1.00 18.09 54 ILE B N 1
ATOM 1298 C CA . ILE C 1 54 ? -5.245 -28.854 -6.997 1.00 18.61 54 ILE B CA 1
ATOM 1299 C C . ILE C 1 54 ? -4.219 -28.023 -7.771 1.00 17.51 54 ILE B C 1
ATOM 1300 O O . ILE C 1 54 ? -3.266 -28.585 -8.309 1.00 15.98 54 ILE B O 1
ATOM 1305 N N . LYS C 1 55 ? -4.379 -26.696 -7.752 1.00 18.34 55 LYS B N 1
ATOM 1306 C CA . LYS C 1 55 ? -3.445 -25.774 -8.402 1.00 19.29 55 LYS B CA 1
ATOM 1307 C C . LYS C 1 55 ? -2.096 -25.716 -7.707 1.00 18.30 55 LYS B C 1
ATOM 1308 O O . LYS C 1 55 ? -2.042 -25.614 -6.486 1.00 17.54 55 LYS B O 1
ATOM 1314 N N . ILE C 1 56 ? -1.019 -25.747 -8.492 1.00 18.94 56 ILE B N 1
ATOM 1315 C CA . ILE C 1 56 ? 0.345 -25.567 -7.990 1.00 19.12 56 ILE B CA 1
ATOM 1316 C C . ILE C 1 56 ? 0.927 -24.267 -8.550 1.00 22.18 56 ILE B C 1
ATOM 1317 O O . ILE C 1 56 ? 1.090 -24.130 -9.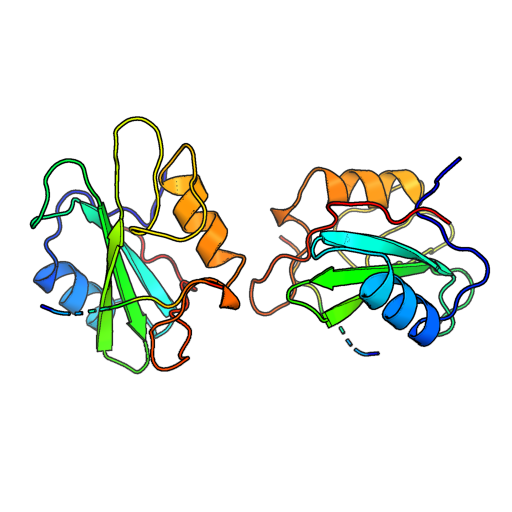767 1.00 23.90 56 ILE B O 1
ATOM 1322 N N . GLN C 1 57 ? 1.250 -23.322 -7.663 1.00 23.35 57 GLN B N 1
ATOM 1323 C CA . GLN C 1 57 ? 1.864 -22.061 -8.063 1.00 26.84 57 GLN B CA 1
ATOM 1324 C C . GLN C 1 57 ? 3.347 -22.254 -8.344 1.00 28.23 57 GLN B C 1
ATOM 1325 O O . GLN C 1 57 ? 4.068 -22.784 -7.505 1.00 27.26 57 GLN B O 1
ATOM 1331 N N . ASN C 1 58 ? 3.782 -21.832 -9.533 1.00 34.32 58 ASN B N 1
ATOM 1332 C CA . ASN C 1 58 ? 5.200 -21.638 -9.839 1.00 39.09 58 ASN B CA 1
ATOM 1333 C C . ASN C 1 58 ? 5.402 -20.144 -10.086 1.00 44.94 58 ASN B C 1
ATOM 1334 O O . ASN C 1 58 ? 5.038 -19.605 -11.134 1.00 46.70 58 ASN B O 1
ATOM 1339 N N . THR C 1 59 ? 5.980 -19.487 -9.089 1.00 51.22 59 THR B N 1
ATOM 1340 C CA . THR C 1 59 ? 6.289 -18.067 -9.167 1.00 66.28 59 THR B CA 1
ATOM 1341 C C . THR C 1 59 ? 7.554 -17.807 -9.992 1.00 86.27 59 THR B C 1
ATOM 1342 O O . THR C 1 59 ? 7.755 -16.690 -10.471 1.00 123.98 59 THR B O 1
ATOM 1346 N N . GLY C 1 60 ? 8.386 -18.841 -10.163 1.00 75.26 60 GLY B N 1
ATOM 1347 C CA . GLY C 1 60 ? 9.736 -18.698 -10.706 1.00 68.97 60 GLY B CA 1
ATOM 1348 C C . GLY C 1 60 ? 10.758 -18.939 -9.608 1.00 72.83 60 GLY B C 1
ATOM 1349 O O . GLY C 1 60 ? 11.787 -19.571 -9.848 1.00 71.60 60 GLY B O 1
ATOM 1350 N N . ASP C 1 61 ? 10.466 -18.431 -8.406 1.00 70.90 61 ASP B N 1
ATOM 1351 C CA . ASP C 1 61 ? 11.311 -18.599 -7.225 1.00 67.84 61 ASP B CA 1
ATOM 1352 C C . ASP C 1 61 ? 11.088 -19.980 -6.603 1.00 60.43 61 ASP B C 1
ATOM 1353 O O . ASP C 1 61 ? 12.022 -20.777 -6.508 1.00 61.83 61 ASP B O 1
ATOM 1358 N N . TYR C 1 62 ? 9.841 -20.250 -6.210 1.00 50.52 62 TYR B N 1
ATOM 1359 C CA . TYR C 1 62 ? 9.463 -21.468 -5.482 1.00 43.42 62 TYR B CA 1
ATOM 1360 C C . TYR C 1 62 ? 8.123 -22.014 -5.983 1.00 37.21 62 TYR B C 1
ATOM 1361 O O . TYR C 1 62 ? 7.418 -21.357 -6.752 1.00 36.21 62 TYR B O 1
ATOM 1370 N N . TYR C 1 63 ? 7.777 -23.203 -5.487 1.00 33.88 63 TYR B N 1
ATOM 1371 C CA . TYR C 1 63 ? 6.481 -23.851 -5.713 1.00 29.47 63 TYR B CA 1
ATOM 1372 C C . TYR C 1 63 ? 5.672 -23.966 -4.413 1.00 26.23 63 TYR B C 1
ATOM 1373 O O . TYR C 1 63 ? 6.239 -24.216 -3.331 1.00 26.23 63 TYR B O 1
ATOM 1382 N N . ASP C 1 64 ? 4.352 -23.784 -4.522 1.00 24.00 64 ASP B N 1
ATOM 1383 C CA . ASP C 1 64 ? 3.412 -24.081 -3.419 1.00 21.98 64 ASP B CA 1
ATOM 1384 C C . ASP C 1 64 ? 1.992 -24.337 -3.969 1.00 20.09 64 ASP B C 1
ATOM 1385 O O . ASP C 1 64 ? 1.815 -24.444 -5.188 1.00 20.12 64 ASP B O 1
ATOM 1390 N N . LEU C 1 65 ? 0.996 -24.430 -3.091 1.00 19.07 65 LEU B N 1
ATOM 1391 C CA . LEU C 1 65 ? -0.378 -24.698 -3.504 1.00 18.00 65 LEU B CA 1
ATOM 1392 C C . LEU C 1 65 ? -1.248 -23.491 -3.270 1.00 19.87 65 LEU B C 1
ATOM 1393 O O . LEU C 1 65 ? -2.394 -23.612 -2.805 1.00 19.66 65 LEU B O 1
ATOM 1398 N N . TYR C 1 66 ? -0.713 -22.321 -3.627 1.00 22.27 66 TYR B N 1
ATOM 1399 C CA . TYR C 1 66 ? -1.339 -21.046 -3.328 1.00 24.82 66 TYR B CA 1
ATOM 1400 C C . TYR C 1 66 ? -1.634 -21.002 -1.819 1.00 24.83 66 TYR B C 1
ATOM 1401 O O . TYR C 1 66 ? -2.770 -20.789 -1.377 1.00 25.45 66 TYR B O 1
ATOM 1410 N N . GLY C 1 67 ? -0.562 -21.202 -1.061 1.00 24.71 67 GLY B N 1
ATOM 1411 C CA . GLY C 1 67 ? -0.586 -21.328 0.388 1.00 24.96 67 GLY B CA 1
ATOM 1412 C C . GLY C 1 67 ? 0.166 -22.591 0.766 1.00 22.94 67 GLY B C 1
ATOM 1413 O O . GLY C 1 67 ? 0.638 -23.347 -0.114 1.00 21.34 67 GLY B O 1
ATOM 1414 N N . GLY C 1 68 ? 0.278 -22.819 2.074 1.00 23.51 68 GLY B N 1
ATOM 1415 C CA . GLY C 1 68 ? 1.033 -23.950 2.596 1.00 22.49 68 GLY B CA 1
ATOM 1416 C C . GLY C 1 68 ? 2.521 -23.672 2.493 1.00 24.17 68 GLY B C 1
ATOM 1417 O O . GLY C 1 68 ? 2.932 -22.566 2.144 1.00 26.31 68 GLY B O 1
ATOM 1418 N N . GLU C 1 69 ? 3.326 -24.684 2.783 1.00 25.01 69 GLU B N 1
ATOM 1419 C CA . GLU C 1 69 ? 4.778 -24.566 2.717 1.00 30.86 69 GLU B CA 1
ATOM 1420 C C . GLU C 1 69 ? 5.281 -24.493 1.273 1.00 29.50 69 GLU B C 1
ATOM 1421 O O . GLU C 1 69 ? 4.662 -25.034 0.357 1.00 25.45 69 GLU B O 1
ATOM 1427 N N . LYS C 1 70 ? 6.412 -23.814 1.103 1.00 33.54 70 LYS B N 1
ATOM 1428 C CA . LYS C 1 70 ? 7.013 -23.529 -0.202 1.00 35.54 70 LYS B CA 1
ATOM 1429 C C . LYS C 1 70 ? 8.224 -24.428 -0.433 1.00 34.36 70 LYS B C 1
ATOM 1430 O O . LYS C 1 70 ? 8.930 -24.766 0.519 1.00 35.78 70 LYS B O 1
ATOM 1436 N N . PHE C 1 71 ? 8.471 -24.802 -1.687 1.00 31.86 71 PHE B N 1
ATOM 1437 C CA . PHE C 1 71 ? 9.587 -25.696 -2.030 1.00 33.52 71 PHE B CA 1
ATOM 1438 C C . PHE C 1 71 ? 10.313 -25.198 -3.257 1.00 38.20 71 PHE B C 1
ATOM 1439 O O . PHE C 1 71 ? 9.724 -24.540 -4.117 1.00 39.58 71 PHE B O 1
ATOM 1447 N N . ALA C 1 72 ? 11.599 -25.519 -3.336 1.00 42.76 72 ALA B N 1
ATOM 1448 C CA . ALA C 1 72 ? 12.423 -25.100 -4.465 1.00 46.23 72 ALA B CA 1
ATOM 1449 C C . ALA C 1 72 ? 11.932 -25.719 -5.785 1.00 48.31 72 ALA B C 1
ATOM 1450 O O . ALA C 1 72 ? 11.918 -25.037 -6.818 1.00 52.23 72 ALA B O 1
ATOM 1452 N N . THR C 1 73 ? 11.510 -26.989 -5.735 1.00 44.36 73 THR B N 1
ATOM 1453 C CA . THR C 1 73 ? 11.138 -27.751 -6.936 1.00 42.12 73 THR B CA 1
ATOM 1454 C C . THR C 1 73 ? 9.793 -28.452 -6.826 1.00 39.52 73 THR B C 1
ATOM 1455 O O . THR C 1 73 ? 9.249 -28.647 -5.728 1.00 38.84 73 THR B O 1
ATOM 1459 N N . LEU C 1 74 ? 9.275 -28.849 -7.982 1.00 34.22 74 LEU B N 1
ATOM 1460 C CA . LEU C 1 74 ? 8.017 -29.574 -8.054 1.00 30.91 74 LEU B CA 1
ATOM 1461 C C . LEU C 1 74 ? 8.102 -30.925 -7.352 1.00 27.50 74 LEU B C 1
ATOM 1462 O O . LEU C 1 74 ? 7.160 -31.317 -6.667 1.00 24.52 74 LEU B O 1
ATOM 1467 N N . ALA C 1 75 ? 9.217 -31.628 -7.527 1.00 27.43 75 ALA B N 1
ATOM 1468 C CA . ALA C 1 75 ? 9.422 -32.934 -6.890 1.00 26.73 75 ALA B CA 1
ATOM 1469 C C . ALA C 1 75 ? 9.454 -32.865 -5.356 1.00 26.91 75 ALA B C 1
ATOM 1470 O O . ALA C 1 75 ? 8.994 -33.784 -4.670 1.00 25.34 75 ALA B O 1
ATOM 1472 N N . GLU C 1 76 ? 10.010 -31.780 -4.824 1.00 27.95 76 GLU B N 1
ATOM 1473 C CA . GLU C 1 76 ? 10.024 -31.554 -3.378 1.00 29.21 76 GLU B CA 1
ATOM 1474 C C . GLU C 1 76 ? 8.611 -31.348 -2.835 1.00 24.18 76 GLU B C 1
ATOM 1475 O O . GLU C 1 76 ? 8.261 -31.876 -1.776 1.00 22.45 76 GLU B O 1
ATOM 1481 N N . LEU C 1 77 ? 7.797 -30.610 -3.578 1.00 21.54 77 LEU B N 1
ATOM 1482 C CA . LEU C 1 77 ? 6.425 -30.369 -3.172 1.00 18.91 77 LEU B CA 1
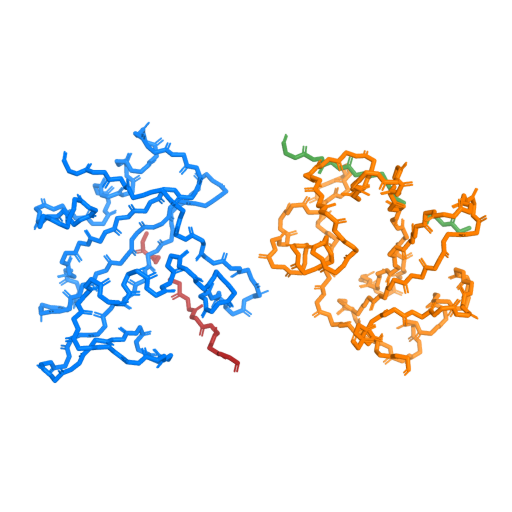ATOM 1483 C C . LEU C 1 77 ? 5.637 -31.662 -3.173 1.00 16.72 77 LEU B C 1
ATOM 1484 O O . LEU C 1 77 ? 4.967 -31.971 -2.189 1.00 15.73 77 LEU B O 1
ATOM 1489 N N . VAL C 1 78 ? 5.722 -32.408 -4.267 1.00 16.48 78 VAL B N 1
ATOM 1490 C CA . VAL C 1 78 ? 4.988 -33.660 -4.391 1.00 14.98 78 VAL B CA 1
ATOM 1491 C C . VAL C 1 78 ? 5.404 -34.669 -3.318 1.00 15.66 78 VAL B C 1
ATOM 1492 O O . VAL C 1 78 ? 4.539 -35.263 -2.690 1.00 14.59 78 VAL B O 1
ATOM 1496 N N . GLN C 1 79 ? 6.708 -34.869 -3.139 1.00 18.00 79 GLN B N 1
ATOM 1497 C CA . GLN C 1 79 ? 7.231 -35.785 -2.125 1.00 19.52 79 GLN B CA 1
ATOM 1498 C C . GLN C 1 79 ? 6.788 -35.347 -0.711 1.00 19.33 79 GLN B C 1
ATOM 1499 O O . GLN C 1 79 ? 6.420 -36.195 0.099 1.00 19.50 79 GLN B O 1
ATOM 1505 N N . TYR C 1 80 ? 6.813 -34.036 -0.433 1.00 19.45 80 TYR B N 1
ATOM 1506 C CA . TYR C 1 80 ? 6.413 -33.543 0.879 1.00 19.75 80 TYR B CA 1
ATOM 1507 C C . TYR C 1 80 ? 4.969 -33.914 1.189 1.00 17.57 80 TYR B C 1
ATOM 1508 O O . TYR C 1 80 ? 4.676 -34.370 2.292 1.00 18.34 80 TYR B O 1
ATOM 1517 N N . TYR C 1 81 ? 4.081 -33.740 0.217 1.00 15.45 81 TYR B N 1
ATOM 1518 C CA . TYR C 1 81 ? 2.669 -34.044 0.433 1.00 14.02 81 TYR B CA 1
ATOM 1519 C C . TYR C 1 81 ? 2.353 -35.532 0.384 1.00 13.98 81 TYR B C 1
ATOM 1520 O O . TYR C 1 81 ? 1.342 -35.953 0.924 1.00 13.87 81 TYR B O 1
ATOM 1529 N N . MET C 1 82 ? 3.202 -36.315 -0.275 1.00 14.56 82 MET B N 1
ATOM 1530 C CA . MET C 1 82 ? 3.143 -37.773 -0.205 1.00 15.37 82 MET B CA 1
ATOM 1531 C C . MET C 1 82 ? 3.471 -38.257 1.205 1.00 17.40 82 MET B C 1
ATOM 1532 O O . MET C 1 82 ? 2.871 -39.220 1.674 1.00 18.16 82 MET B O 1
ATOM 1537 N N . GLU C 1 83 ? 4.388 -37.546 1.875 1.00 18.75 83 GLU B N 1
ATOM 1538 C CA . GLU C 1 83 ? 4.963 -37.932 3.180 1.00 21.54 83 GLU B CA 1
ATOM 1539 C C . GLU C 1 83 ? 4.388 -37.207 4.402 1.00 22.04 83 GLU B C 1
ATOM 1540 O O . GLU C 1 83 ? 4.806 -37.472 5.538 1.00 24.77 83 GLU B O 1
ATOM 1546 N N . HIS C 1 84 ? 3.445 -36.294 4.180 1.00 19.95 84 HIS B N 1
ATOM 1547 C CA . HIS C 1 84 ? 2.802 -35.541 5.265 1.00 20.68 84 HIS B CA 1
ATOM 1548 C C . HIS C 1 84 ? 1.301 -35.441 4.954 1.00 21.59 84 HIS B C 1
ATOM 1549 O O . HIS C 1 84 ? 0.821 -34.368 4.619 1.00 21.37 84 HIS B O 1
ATOM 1556 N N . HIS C 1 85 ? 0.575 -36.560 5.069 1.00 26.06 85 HIS B N 1
ATOM 1557 C CA . HIS C 1 85 ? -0.803 -36.690 4.523 1.00 30.48 85 HIS B CA 1
ATOM 1558 C C . HIS C 1 85 ? -1.811 -35.723 5.173 1.00 35.37 85 HIS B C 1
ATOM 1559 O O . HIS C 1 85 ? -2.763 -35.291 4.526 1.00 45.65 85 HIS B O 1
ATOM 1566 N N . GLY C 1 86 ? -1.602 -35.401 6.444 1.00 25.36 86 GLY B N 1
ATOM 1567 C CA . GLY C 1 86 ? -2.430 -34.423 7.139 1.00 28.30 86 GLY B CA 1
ATOM 1568 C C . GLY C 1 86 ? -2.291 -32.987 6.652 1.00 25.63 86 GLY B C 1
ATOM 1569 O O . GLY C 1 86 ? -3.159 -32.160 6.921 1.00 29.35 86 GLY B O 1
ATOM 1570 N N . GLN C 1 87 ? -1.209 -32.681 5.936 1.00 20.63 87 GLN B N 1
ATOM 1571 C CA . GLN C 1 87 ? -0.932 -31.316 5.503 1.00 19.38 87 GLN B CA 1
ATOM 1572 C C . GLN C 1 87 ? -1.743 -30.829 4.302 1.00 17.47 87 GLN B C 1
ATOM 1573 O O . GLN C 1 87 ? -1.790 -29.626 4.039 1.00 17.01 87 GLN B O 1
ATOM 1579 N N . LEU C 1 88 ? -2.333 -31.751 3.543 1.00 16.87 88 LEU B N 1
ATOM 1580 C CA . LEU C 1 88 ? -3.141 -31.410 2.389 1.00 15.79 88 LEU B CA 1
ATOM 1581 C C . LEU C 1 88 ? -4.592 -31.773 2.685 1.00 16.41 88 LEU B C 1
ATOM 1582 O O . LEU C 1 88 ? -4.968 -32.960 2.678 1.00 15.91 88 LEU B O 1
ATOM 1587 N N . LYS C 1 89 ? -5.407 -30.762 2.977 1.00 18.20 89 LYS B N 1
ATOM 1588 C CA . LYS C 1 89 ? -6.825 -30.976 3.285 1.00 21.38 89 LYS B CA 1
ATOM 1589 C C . LYS C 1 89 ? -7.674 -29.900 2.655 1.00 22.53 89 LYS B C 1
ATOM 1590 O O . LYS C 1 89 ? -7.256 -28.749 2.566 1.00 23.86 89 LYS B O 1
ATOM 1596 N N . GLU C 1 90 ? -8.897 -30.252 2.294 1.00 23.54 90 GLU B N 1
ATOM 1597 C CA . GLU C 1 90 ? -9.879 -29.264 1.863 1.00 26.81 90 GLU B CA 1
ATOM 1598 C C . GLU C 1 90 ? -10.388 -28.472 3.083 1.00 31.49 90 GLU B C 1
ATOM 1599 O O . GLU C 1 90 ? -10.040 -28.783 4.230 1.00 29.47 90 GLU B O 1
ATOM 1605 N N . LYS C 1 91 ? -11.234 -27.477 2.821 1.00 37.78 91 LYS B N 1
ATOM 1606 C CA . LYS C 1 91 ? -11.943 -26.734 3.865 1.00 40.27 91 LYS B CA 1
ATOM 1607 C C . LYS C 1 91 ? -12.793 -27.643 4.766 1.00 39.90 91 LYS B C 1
ATOM 1608 O O . LYS C 1 91 ? -12.832 -27.441 5.978 1.00 37.84 91 LYS B O 1
ATOM 1614 N N . ASN C 1 92 ? -13.448 -28.650 4.179 1.00 38.59 92 ASN B N 1
ATOM 1615 C CA . ASN C 1 92 ? -14.323 -29.549 4.948 1.00 42.21 92 ASN B CA 1
ATOM 1616 C C . ASN C 1 92 ? -13.616 -30.497 5.942 1.00 38.62 92 ASN B C 1
ATOM 1617 O O . ASN C 1 92 ? -14.303 -31.202 6.670 1.00 40.51 92 ASN B O 1
ATOM 1622 N N . GLY C 1 93 ? -12.277 -30.520 5.958 1.00 33.56 93 GLY B N 1
ATOM 1623 C CA . GLY C 1 93 ? -11.501 -31.346 6.887 1.00 33.06 93 GLY B CA 1
ATOM 1624 C C . GLY C 1 93 ? -10.936 -32.635 6.288 1.00 30.68 93 GLY B C 1
ATOM 1625 O O . GLY C 1 93 ? -10.069 -33.267 6.895 1.00 29.96 93 GLY B O 1
ATOM 1626 N N . ASP C 1 94 ? -11.417 -33.023 5.104 1.00 29.95 94 ASP B N 1
ATOM 1627 C CA . ASP C 1 94 ? -10.948 -34.241 4.441 1.00 28.16 94 ASP B CA 1
ATOM 1628 C C . ASP C 1 94 ? -9.565 -34.032 3.869 1.00 24.26 94 ASP B C 1
ATOM 1629 O O . ASP C 1 94 ? -9.325 -33.052 3.164 1.00 22.68 94 ASP B O 1
ATOM 1634 N N . VAL C 1 95 ? -8.664 -34.956 4.185 1.00 23.31 95 VAL B N 1
ATOM 1635 C CA . VAL C 1 95 ? -7.350 -34.979 3.565 1.00 20.30 95 VAL B CA 1
ATOM 1636 C C . VAL C 1 95 ? -7.477 -35.393 2.109 1.00 18.91 95 VAL B C 1
ATOM 1637 O O . VAL C 1 95 ? -8.396 -36.113 1.731 1.00 20.41 95 VAL B O 1
ATOM 1641 N N . ILE C 1 96 ? -6.524 -34.936 1.317 1.00 16.57 96 ILE B N 1
ATOM 1642 C CA . ILE C 1 96 ? -6.423 -35.265 -0.090 1.00 15.40 96 ILE B CA 1
ATOM 1643 C C . ILE C 1 96 ? -5.142 -36.048 -0.144 1.00 14.24 96 ILE B C 1
ATOM 1644 O O . ILE C 1 96 ? -4.056 -35.461 -0.071 1.00 13.12 96 ILE B O 1
ATOM 1649 N N . GLU C 1 97 ? -5.250 -37.370 -0.256 1.00 15.08 97 GLU B N 1
ATOM 1650 C CA . GLU C 1 97 ? -4.100 -38.234 -0.032 1.00 14.90 97 GLU B CA 1
ATOM 1651 C C . GLU C 1 97 ? -3.411 -38.604 -1.329 1.00 13.87 97 GLU B C 1
ATOM 1652 O O . GLU C 1 97 ? -4.039 -39.200 -2.187 1.00 14.42 97 GLU B O 1
ATOM 1658 N N . LEU C 1 98 ? -2.126 -38.258 -1.437 1.00 12.94 98 LEU B N 1
ATOM 1659 C CA . LEU C 1 98 ? -1.290 -38.626 -2.576 1.00 12.56 98 LEU B CA 1
ATOM 1660 C C . LEU C 1 98 ? -0.561 -39.928 -2.262 1.00 13.92 98 LEU B C 1
ATOM 1661 O O . LEU C 1 98 ? 0.550 -39.923 -1.720 1.00 14.43 98 LEU B O 1
ATOM 1666 N N . LYS C 1 99 ? -1.196 -41.047 -2.568 1.00 15.09 99 LYS B N 1
ATOM 1667 C CA . LYS C 1 99 ? -0.661 -42.364 -2.174 1.00 17.06 99 LYS B CA 1
ATOM 1668 C C . LYS C 1 99 ? 0.145 -43.022 -3.274 1.00 17.66 99 LYS B C 1
ATOM 1669 O O . LYS C 1 99 ? 1.283 -43.440 -3.058 1.00 18.80 99 LYS B O 1
ATOM 1675 N N . TYR C 1 100 ? -0.462 -43.098 -4.452 1.00 17.41 100 TYR B N 1
ATOM 1676 C CA . TYR C 1 100 ? 0.009 -43.970 -5.516 1.00 18.79 100 TYR B CA 1
ATOM 1677 C C . TYR C 1 100 ? 0.265 -43.151 -6.786 1.00 17.70 100 TYR B C 1
ATOM 1678 O O . TYR C 1 100 ? -0.676 -42.768 -7.483 1.00 17.28 100 TYR B O 1
ATOM 1687 N N . PRO C 1 101 ? 1.545 -42.869 -7.074 1.00 17.84 101 PRO B N 1
ATOM 1688 C CA . PRO C 1 101 ? 1.836 -42.052 -8.236 1.00 17.38 101 PRO B CA 1
ATOM 1689 C C . PRO C 1 101 ? 1.493 -42.862 -9.471 1.00 19.04 101 PRO B C 1
ATOM 1690 O O . PRO C 1 101 ? 1.973 -43.986 -9.588 1.00 21.04 101 PRO B O 1
ATOM 1694 N N . LEU C 1 102 ? 0.599 -42.333 -10.311 1.00 18.68 102 LEU B N 1
ATOM 1695 C CA . LEU C 1 102 ? 0.246 -42.984 -11.580 1.00 20.74 102 LEU B CA 1
ATOM 1696 C C . LEU C 1 102 ? 1.310 -42.584 -12.604 1.00 21.77 102 LEU B C 1
ATOM 1697 O O . LEU C 1 102 ? 1.451 -41.409 -12.923 1.00 20.91 102 LEU B O 1
ATOM 1702 N N . ASN C 1 103 ? 2.073 -43.567 -13.070 1.00 24.64 103 ASN B N 1
ATOM 1703 C CA . ASN C 1 103 ? 3.158 -43.346 -14.032 1.00 31.43 103 ASN B CA 1
ATOM 1704 C C . ASN C 1 103 ? 2.616 -43.024 -15.422 1.00 30.69 103 ASN B C 1
ATOM 1705 O O . ASN C 1 103 ? 1.525 -43.441 -15.790 1.00 30.32 103 ASN B O 1
ATOM 1710 N N . CYS C 1 104 ? 3.387 -42.267 -16.189 1.00 35.58 104 CYS B N 1
ATOM 1711 C CA . CYS C 1 104 ? 3.055 -41.991 -17.584 1.00 37.98 104 CYS B CA 1
ATOM 1712 C C . CYS C 1 104 ? 3.595 -43.163 -18.372 1.00 39.15 104 CYS B C 1
ATOM 1713 O O . CYS C 1 104 ? 4.806 -43.350 -18.383 1.00 39.12 104 CYS B O 1
ATOM 1717 N N . VAL D 2 3 ? -14.532 -28.664 -14.747 1.00 72.67 -1 VAL C N 1
ATOM 1718 C CA . VAL D 2 3 ? -13.558 -29.424 -13.907 1.00 68.58 -1 VAL C CA 1
ATOM 1719 C C . VAL D 2 3 ? -13.266 -28.669 -12.608 1.00 63.23 -1 VAL C C 1
ATOM 1720 O O . VAL D 2 3 ? -12.898 -27.493 -12.632 1.00 60.50 -1 VAL C O 1
ATOM 1724 N N . ASP D 2 4 ? -13.429 -29.360 -11.482 1.00 67.71 0 ASP C N 1
ATOM 1725 C CA . ASP D 2 4 ? -13.326 -28.736 -10.147 1.00 61.88 0 ASP C CA 1
ATOM 1726 C C . ASP D 2 4 ? -11.892 -28.434 -9.705 1.00 52.30 0 ASP C C 1
ATOM 1727 O O . ASP D 2 4 ? -10.988 -29.237 -9.931 1.00 46.74 0 ASP C O 1
ATOM 1748 N N . GLY D 2 6 ? -10.320 -27.772 -6.127 1.00 50.68 2 GLY C N 1
ATOM 1749 C CA . GLY D 2 6 ? -10.651 -27.795 -4.702 1.00 47.61 2 GLY C CA 1
ATOM 1750 C C . GLY D 2 6 ? -9.986 -26.692 -3.895 1.00 40.63 2 GLY C C 1
ATOM 1751 O O . GLY D 2 6 ? -8.890 -26.243 -4.231 1.00 46.22 2 GLY C O 1
ATOM 1752 N N . GLU D 2 7 ? -10.663 -26.261 -2.833 1.00 47.45 3 GLU C N 1
ATOM 1753 C CA . GLU D 2 7 ? -10.172 -25.202 -1.941 1.00 45.22 3 GLU C CA 1
ATOM 1754 C C . GLU D 2 7 ? -9.500 -25.873 -0.760 1.00 36.59 3 GLU C C 1
ATOM 1755 O O . GLU D 2 7 ? -10.070 -26.796 -0.186 1.00 43.03 3 GLU C O 1
ATOM 1761 N N . LEU D 2 8 ? -8.312 -25.394 -0.385 1.00 32.09 4 LEU C N 1
ATOM 1762 C CA . LEU D 2 8 ? -7.509 -26.016 0.672 1.00 31.08 4 LEU C CA 1
ATOM 1763 C C . LEU D 2 8 ? -7.507 -25.293 2.042 1.00 34.13 4 LEU C C 1
ATOM 1764 O O . LEU D 2 8 ? -7.589 -24.065 2.115 1.00 33.52 4 LEU C O 1
ATOM 1769 N N . ASP D 2 9 ? -7.402 -26.091 3.105 1.00 32.97 5 ASP C N 1
ATOM 1770 C CA . ASP D 2 9 ? -7.184 -25.624 4.477 1.00 37.61 5 ASP C CA 1
ATOM 1771 C C . ASP D 2 9 ? -5.739 -25.949 4.845 1.00 37.59 5 ASP C C 1
ATOM 1772 O O . ASP D 2 9 ? -5.373 -27.119 4.937 1.00 50.87 5 ASP C O 1
ATOM 1777 N N . PHE D 2 10 ? -4.923 -24.920 5.048 1.00 38.13 6 PHE C N 1
ATOM 1778 C CA . PHE D 2 10 ? -3.573 -25.092 5.607 1.00 42.71 6 PHE C CA 1
ATOM 1779 C C . PHE D 2 10 ? -3.578 -24.926 7.149 1.00 53.95 6 PHE C C 1
ATOM 1780 O O . PHE D 2 10 ? -4.438 -24.226 7.709 1.00 48.72 6 PHE C O 1
ATOM 1788 N N . GLN D 2 11 ? -2.642 -25.596 7.827 1.00 61.25 7 GLN C N 1
ATOM 1789 C CA . GLN D 2 11 ? -2.573 -25.567 9.304 1.00 74.71 7 GLN C CA 1
ATOM 1790 C C . GLN D 2 11 ? -2.114 -24.205 9.831 1.00 71.80 7 GLN C C 1
ATOM 1791 O O . GLN D 2 11 ? -2.931 -23.335 10.130 1.00 64.04 7 GLN C O 1
#

Solvent-accessible surface area: 11524 Å² total

CATH classification: 3.30.505.10